Protein AF-A0A2J2HBF7-F1 (afdb_monomer_lite)

Secondary structure (DSSP, 8-state):
----EEEEEE-HHHHHHHHHHHHHHHHHHHHHHSS---THHHHHHHHHHHHHHHHHHHHHHHTT----EEEEEEEE-TTS-EEEEEEETTEEEEE-TTS----THHIIIIIHHHHHHTT--TT----HHHHHHHHHHHHHTT-TTSPPP-SGGG--EEEEETTEEEEEPPPHHHHHHHHS--S----------

Radius of gyration: 19.24 Å; chains: 1; bounding box: 58×61×43 Å

Sequence (193 aa):
MDLAVVGGAGDGAVVKQSFRDAEAAFKEFHYAAGRHPKGGEVHKVAEDIQRRLPARYRELRSLGYEPEASLIVAAVDGDGNPYIFRYSDGILDGRTEDGCAAVGIGRDTGGVLLLSLLGYGPEATWDMGLLALFLIDAIAAVNPYVSPLAAEADGLYIRWQDGEVVMGPLEPEAFQEYSAPRRGYSRYAPSGS

Foldseek 3Di:
DDFKDKDKDFPPVLSVVLVVQLVCLQVVVCVVVVFFADDCRVVVSVVSSLVPSLVVQVVCVVVVDRGFMKMWIWGAGLVWDIWIFIDGSSHGPDTPLLLDDDDDPLVVLQLVVVCVVVVRGSPDPDPPVLSVLVSQVVSVVPDVVGDHPPDQQVDKDWTDDPSDIDIDGPDVVVVCVNPPDPPPDPDPDPDDD

pLDDT: mean 81.83, std 15.58, range [34.53, 97.69]

Structure (mmCIF, N/CA/C/O backbone):
data_AF-A0A2J2HBF7-F1
#
_entry.id   AF-A0A2J2HBF7-F1
#
loop_
_atom_site.group_PDB
_atom_site.id
_atom_site.type_symbol
_atom_site.label_atom_id
_atom_site.label_alt_id
_atom_site.label_comp_id
_atom_site.label_asym_id
_atom_site.label_entity_id
_atom_site.label_seq_id
_atom_site.pdbx_PDB_ins_code
_atom_site.Cartn_x
_atom_site.Cartn_y
_atom_site.Cartn_z
_atom_site.occupancy
_atom_site.B_iso_or_equiv
_atom_site.auth_seq_id
_atom_site.auth_comp_id
_atom_site.auth_asym_id
_atom_site.auth_atom_id
_atom_site.pdbx_PDB_model_num
ATOM 1 N N . MET A 1 1 ? 5.654 -16.665 0.790 1.00 75.06 1 MET A N 1
ATOM 2 C CA . MET A 1 1 ? 4.775 -16.389 -0.356 1.00 75.06 1 MET A CA 1
ATOM 3 C C . MET A 1 1 ? 4.569 -14.900 -0.372 1.00 75.06 1 MET A C 1
ATOM 5 O O . MET A 1 1 ? 4.075 -14.363 0.617 1.00 75.06 1 MET A O 1
ATOM 9 N N . ASP A 1 2 ? 4.953 -14.281 -1.473 1.00 86.19 2 ASP A N 1
ATOM 10 C CA . ASP A 1 2 ? 4.901 -12.840 -1.638 1.00 86.19 2 ASP A CA 1
ATOM 11 C C . ASP A 1 2 ? 3.617 -12.476 -2.375 1.00 86.19 2 ASP A C 1
ATOM 13 O O . ASP A 1 2 ? 3.250 -13.141 -3.333 1.00 86.19 2 ASP A O 1
ATOM 17 N N . LEU A 1 3 ? 2.870 -11.490 -1.883 1.00 87.19 3 LEU A N 1
ATOM 18 C CA . LEU A 1 3 ? 1.514 -11.191 -2.368 1.00 87.19 3 LEU A CA 1
ATOM 19 C C . LEU A 1 3 ? 1.356 -9.719 -2.739 1.00 87.19 3 LEU A C 1
ATOM 21 O O . LEU A 1 3 ? 0.785 -9.392 -3.776 1.00 87.19 3 LEU A O 1
ATOM 25 N N . ALA A 1 4 ? 1.854 -8.849 -1.867 1.00 92.44 4 ALA A N 1
ATOM 26 C CA . ALA A 1 4 ? 1.825 -7.406 -2.001 1.00 92.44 4 ALA A CA 1
ATOM 27 C C . ALA A 1 4 ? 2.863 -6.793 -1.050 1.00 92.44 4 ALA A C 1
ATOM 29 O O . ALA A 1 4 ? 3.182 -7.378 -0.011 1.00 92.44 4 ALA A O 1
ATOM 30 N N . VAL A 1 5 ? 3.326 -5.592 -1.378 1.00 92.12 5 VAL A N 1
ATOM 31 C CA . VAL A 1 5 ? 4.059 -4.699 -0.479 1.00 92.12 5 VAL A CA 1
ATOM 32 C C . VAL A 1 5 ? 3.068 -3.701 0.103 1.00 92.12 5 VAL A C 1
ATOM 34 O O . VAL A 1 5 ? 2.243 -3.141 -0.620 1.00 92.12 5 VAL A O 1
ATOM 37 N N . VAL A 1 6 ? 3.152 -3.453 1.409 1.00 93.62 6 VAL A N 1
ATOM 38 C CA . VAL A 1 6 ? 2.311 -2.459 2.080 1.00 93.62 6 VAL A CA 1
ATOM 39 C C . VAL A 1 6 ? 3.189 -1.469 2.832 1.00 93.62 6 VAL A C 1
ATOM 41 O O . VAL A 1 6 ? 4.012 -1.861 3.655 1.00 93.62 6 VAL A O 1
ATOM 44 N N . GLY A 1 7 ? 2.997 -0.185 2.547 1.00 92.12 7 GLY A N 1
ATOM 45 C CA . GLY A 1 7 ? 3.576 0.933 3.287 1.00 92.12 7 GLY A CA 1
ATOM 46 C C . GLY A 1 7 ? 2.476 1.766 3.937 1.00 92.12 7 GLY A C 1
ATOM 47 O O . GLY A 1 7 ? 1.325 1.732 3.503 1.00 92.12 7 GLY A O 1
ATOM 48 N N . GLY A 1 8 ? 2.802 2.526 4.980 1.00 93.31 8 GLY A N 1
ATOM 49 C CA . GLY A 1 8 ? 1.813 3.375 5.638 1.00 93.31 8 GLY A CA 1
ATOM 50 C C . GLY A 1 8 ? 2.411 4.507 6.456 1.00 93.31 8 GLY A C 1
ATOM 51 O O . GLY A 1 8 ? 3.592 4.490 6.792 1.00 93.31 8 GLY A O 1
ATOM 52 N N . ALA A 1 9 ? 1.569 5.486 6.768 1.00 92.94 9 ALA A N 1
ATOM 53 C CA . ALA A 1 9 ? 1.901 6.666 7.557 1.00 92.94 9 ALA A CA 1
ATOM 54 C C . ALA A 1 9 ? 0.748 7.013 8.512 1.00 92.94 9 ALA A C 1
ATOM 56 O O . ALA A 1 9 ? -0.406 6.721 8.200 1.00 92.94 9 ALA A O 1
ATOM 57 N N . GLY A 1 10 ? 1.063 7.642 9.647 1.00 92.50 10 GLY A N 1
ATOM 58 C CA . GLY A 1 10 ? 0.109 7.965 10.716 1.00 92.50 10 GLY A CA 1
ATOM 59 C C . GLY A 1 10 ? 0.435 7.224 12.014 1.00 92.50 10 GLY A C 1
ATOM 60 O O . GLY A 1 10 ? 1.606 6.971 12.312 1.00 92.50 10 GLY A O 1
ATOM 61 N N . ASP A 1 11 ? -0.590 6.852 12.780 1.00 92.81 11 ASP A N 1
ATOM 62 C CA . ASP A 1 11 ? -0.436 6.069 14.007 1.00 92.81 11 ASP A CA 1
ATOM 63 C C . ASP A 1 11 ? 0.166 4.689 13.697 1.00 92.81 11 ASP A C 1
ATOM 65 O O . ASP A 1 11 ? -0.424 3.850 13.010 1.00 92.81 11 ASP A O 1
ATOM 69 N N . GLY A 1 12 ? 1.359 4.426 14.234 1.00 91.75 12 GLY A N 1
ATOM 70 C CA . GLY A 1 12 ? 2.108 3.209 13.933 1.00 91.75 12 GLY A CA 1
ATOM 71 C C . GLY A 1 12 ? 1.419 1.909 14.366 1.00 91.75 12 GLY A C 1
ATOM 72 O O . GLY A 1 12 ? 1.666 0.864 13.759 1.00 91.75 12 GLY A O 1
ATOM 73 N N . ALA A 1 13 ? 0.563 1.927 15.391 1.00 93.31 13 ALA A N 1
ATOM 74 C CA . ALA A 1 13 ? -0.204 0.752 15.798 1.00 93.31 13 ALA A CA 1
ATOM 75 C C . ALA A 1 13 ? -1.371 0.503 14.834 1.00 93.31 13 ALA A C 1
ATOM 77 O O . ALA A 1 13 ? -1.569 -0.637 14.404 1.00 93.31 13 ALA A O 1
ATOM 78 N N . VAL A 1 14 ? -2.088 1.560 14.443 1.00 95.12 14 VAL A N 1
ATOM 79 C CA . VAL A 1 14 ? -3.175 1.489 13.453 1.00 95.12 14 VAL A CA 1
ATOM 80 C C . VAL A 1 14 ? -2.640 1.038 12.093 1.00 95.12 14 VAL A C 1
ATOM 82 O O . VAL A 1 14 ? -3.199 0.121 11.487 1.00 95.12 14 VAL A O 1
ATOM 85 N N . VAL 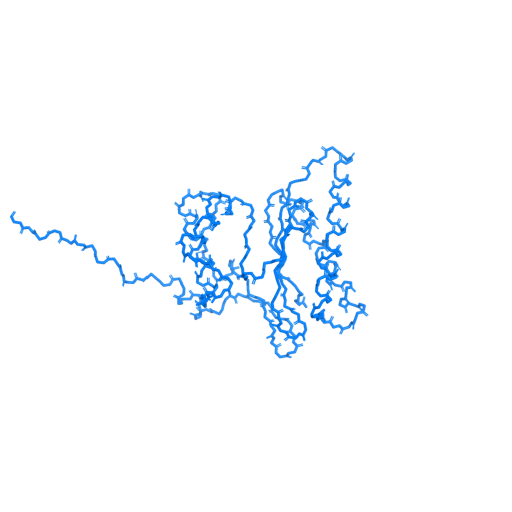A 1 15 ? -1.513 1.595 11.643 1.00 95.62 15 VAL A N 1
ATOM 86 C CA . VAL A 1 15 ? -0.845 1.206 10.389 1.00 95.62 15 VAL A CA 1
ATOM 87 C C . VAL A 1 15 ? -0.486 -0.284 10.398 1.00 95.62 15 VAL A C 1
ATOM 89 O O . VAL A 1 15 ? -0.850 -1.015 9.478 1.00 95.62 15 VAL A O 1
ATOM 92 N N . LYS A 1 16 ? 0.144 -0.787 11.468 1.00 94.81 16 LYS A N 1
ATOM 93 C CA . LYS A 1 16 ? 0.510 -2.212 11.573 1.00 94.81 16 LYS A CA 1
ATOM 94 C C . LYS A 1 16 ? -0.699 -3.144 11.611 1.00 94.81 16 LYS A C 1
ATOM 96 O O . LYS A 1 16 ? -0.623 -4.254 11.091 1.00 94.81 16 LYS A O 1
ATOM 101 N N . GLN A 1 17 ? -1.802 -2.736 12.238 1.00 94.50 17 GLN A N 1
ATOM 102 C CA . GLN A 1 17 ? -3.040 -3.518 12.186 1.00 94.50 17 GLN A CA 1
ATOM 103 C C . GLN A 1 17 ? -3.618 -3.543 10.773 1.00 94.50 17 GLN A C 1
ATOM 105 O O . GLN A 1 17 ? -4.032 -4.597 10.302 1.00 94.50 17 GLN A O 1
ATOM 110 N N . SER A 1 18 ? -3.556 -2.415 10.077 1.00 96.00 18 SER A N 1
ATOM 111 C CA . SER A 1 18 ? -4.024 -2.295 8.700 1.00 96.00 18 SER A CA 1
ATOM 112 C C . SER A 1 18 ? -3.210 -3.142 7.719 1.00 96.00 18 SER A C 1
ATOM 114 O O . SER A 1 18 ? -3.765 -3.695 6.772 1.00 96.00 18 SER A O 1
ATOM 116 N N . PHE A 1 19 ? -1.910 -3.334 7.974 1.00 95.94 19 PHE A N 1
ATOM 117 C CA . PHE A 1 19 ? -1.093 -4.287 7.214 1.00 95.94 19 PHE A CA 1
ATOM 118 C C . PHE A 1 19 ? -1.644 -5.712 7.313 1.00 95.94 19 PHE A C 1
ATOM 120 O O . PHE A 1 19 ? -1.649 -6.431 6.318 1.00 95.94 19 PHE A O 1
ATOM 127 N N . ARG A 1 20 ? -2.164 -6.108 8.482 1.00 95.38 20 ARG A N 1
ATOM 128 C CA . ARG A 1 20 ? -2.783 -7.430 8.665 1.00 95.38 20 ARG A CA 1
ATOM 129 C C . ARG A 1 20 ? -4.097 -7.557 7.904 1.00 95.38 20 ARG A C 1
ATOM 131 O O . ARG A 1 20 ? -4.401 -8.639 7.417 1.00 95.38 20 ARG A O 1
ATOM 138 N N . ASP A 1 21 ? -4.865 -6.476 7.786 1.00 96.56 21 ASP A N 1
ATOM 139 C CA . ASP A 1 21 ? -6.093 -6.480 6.985 1.00 96.56 21 ASP A CA 1
ATOM 140 C C . ASP A 1 21 ? -5.784 -6.651 5.495 1.00 96.56 21 ASP A C 1
ATOM 142 O O . ASP A 1 21 ? -6.443 -7.446 4.822 1.00 96.56 21 ASP A O 1
ATOM 146 N N . ALA A 1 22 ? -4.751 -5.959 5.002 1.00 96.75 22 ALA A N 1
ATOM 147 C CA . ALA A 1 22 ? -4.254 -6.125 3.641 1.00 96.75 22 ALA A CA 1
ATOM 148 C C . ALA A 1 22 ? -3.731 -7.547 3.394 1.00 96.75 22 ALA A C 1
ATOM 150 O O . ALA A 1 22 ? -4.139 -8.204 2.437 1.00 96.75 22 ALA A O 1
ATOM 151 N N . GLU A 1 23 ? -2.884 -8.053 4.291 1.00 95.88 23 GLU A N 1
ATOM 152 C CA . GLU A 1 23 ? -2.358 -9.416 4.232 1.00 95.88 23 GLU A CA 1
ATOM 153 C C . GLU A 1 23 ? -3.484 -10.459 4.191 1.00 95.88 23 GLU A C 1
ATOM 155 O O . GLU A 1 23 ? -3.457 -11.371 3.363 1.00 95.88 23 GLU A O 1
ATOM 160 N N . ALA A 1 24 ? -4.489 -10.318 5.059 1.00 96.69 24 ALA A N 1
ATOM 161 C CA . ALA A 1 24 ? -5.608 -11.244 5.136 1.00 96.69 24 ALA A CA 1
ATOM 162 C C . ALA A 1 24 ? -6.446 -11.241 3.849 1.00 96.69 24 ALA A C 1
ATOM 164 O O . ALA A 1 24 ? -6.758 -12.317 3.343 1.00 96.69 24 ALA A O 1
ATOM 165 N N . ALA A 1 25 ? -6.731 -10.073 3.263 1.00 97.69 25 ALA A N 1
ATOM 166 C CA . ALA A 1 25 ? -7.470 -9.980 2.002 1.00 97.69 25 ALA A CA 1
ATOM 167 C C . ALA A 1 25 ? -6.765 -10.734 0.857 1.00 97.69 25 ALA A C 1
ATOM 169 O O . ALA A 1 25 ? -7.386 -11.527 0.145 1.00 97.69 25 ALA A O 1
ATOM 170 N N . PHE A 1 26 ? -5.448 -10.551 0.709 1.00 96.19 26 PHE A N 1
ATOM 171 C CA . PHE A 1 26 ? -4.672 -11.261 -0.312 1.00 96.19 26 PHE A CA 1
ATOM 172 C C . PHE A 1 26 ? -4.564 -12.766 -0.036 1.00 96.19 26 PHE A C 1
ATOM 174 O O . PHE A 1 26 ? -4.720 -13.571 -0.956 1.00 96.19 26 PHE A O 1
ATOM 181 N N . LYS A 1 27 ? -4.312 -13.165 1.218 1.00 95.69 27 LYS A N 1
ATOM 182 C CA . LYS A 1 27 ? -4.209 -14.583 1.597 1.00 95.69 27 LYS A CA 1
ATOM 183 C C . LYS A 1 27 ? -5.523 -15.323 1.404 1.00 95.69 27 LYS A C 1
ATOM 185 O O . LYS A 1 27 ? -5.523 -16.416 0.849 1.00 95.69 27 LYS A O 1
ATOM 190 N N . GLU A 1 28 ? -6.634 -14.741 1.840 1.00 97.31 28 GLU A N 1
ATOM 191 C CA . GLU A 1 28 ? -7.959 -15.342 1.684 1.00 97.31 28 GLU A CA 1
ATOM 192 C C . GLU A 1 28 ? -8.313 -15.529 0.209 1.00 97.31 28 GLU A C 1
ATOM 194 O O . GLU A 1 28 ? -8.763 -16.612 -0.170 1.00 97.31 28 GLU A O 1
ATOM 199 N N . PHE A 1 29 ? -8.026 -14.535 -0.642 1.00 96.75 29 PHE A N 1
ATOM 200 C CA . PHE A 1 29 ? -8.166 -14.701 -2.088 1.00 96.75 29 PHE A CA 1
ATOM 201 C C . PHE A 1 29 ? -7.299 -15.856 -2.601 1.00 96.75 29 PHE A C 1
ATOM 203 O O . PHE A 1 29 ? -7.797 -16.743 -3.295 1.00 96.75 29 PHE A O 1
ATOM 210 N N . HIS A 1 30 ? -6.008 -15.862 -2.255 1.00 94.12 30 HIS A N 1
ATOM 211 C CA . HIS A 1 30 ? -5.073 -16.863 -2.753 1.00 94.12 30 HIS A CA 1
ATOM 212 C C . HIS A 1 30 ? -5.470 -18.282 -2.343 1.00 94.12 30 HIS A C 1
ATOM 214 O O . HIS A 1 30 ? -5.475 -19.177 -3.182 1.00 94.12 30 HIS A O 1
ATOM 220 N N . TYR A 1 31 ? -5.850 -18.495 -1.083 1.00 95.00 31 TYR A N 1
ATOM 221 C CA . TYR A 1 31 ? -6.281 -19.808 -0.607 1.00 95.00 31 TYR A CA 1
ATOM 222 C C . TYR A 1 31 ? -7.599 -20.261 -1.238 1.00 95.00 31 TYR A C 1
ATOM 224 O O . TYR A 1 31 ? -7.767 -21.452 -1.485 1.00 95.00 31 TYR A O 1
ATOM 232 N N . ALA A 1 32 ? -8.516 -19.336 -1.534 1.00 96.50 32 ALA A N 1
ATOM 233 C CA . ALA A 1 32 ? -9.767 -19.661 -2.211 1.00 96.50 32 ALA A CA 1
ATOM 234 C C . ALA A 1 32 ? -9.566 -19.991 -3.702 1.00 96.50 32 ALA A C 1
ATOM 236 O O . ALA A 1 32 ? -10.217 -20.892 -4.226 1.00 96.50 32 ALA A O 1
ATOM 237 N N . ALA A 1 33 ? -8.679 -19.266 -4.389 1.00 94.81 33 ALA A N 1
ATOM 238 C CA . ALA A 1 33 ? -8.466 -19.398 -5.831 1.00 94.81 33 ALA A CA 1
ATOM 239 C C . ALA A 1 33 ? -7.327 -20.363 -6.213 1.00 94.81 33 ALA A C 1
ATOM 241 O O . ALA A 1 33 ? -7.259 -20.796 -7.363 1.00 94.81 33 ALA A O 1
ATOM 242 N N . GLY A 1 34 ? -6.410 -20.663 -5.290 1.00 93.69 34 GLY A N 1
ATOM 243 C CA . GLY A 1 34 ? -5.190 -21.439 -5.537 1.00 93.69 34 GLY A CA 1
ATOM 244 C C . GLY A 1 34 ? -4.151 -20.728 -6.415 1.00 93.69 34 GLY A C 1
ATOM 245 O O . GLY A 1 34 ? -3.282 -21.388 -6.978 1.00 93.69 34 GLY A O 1
ATOM 246 N N . ARG A 1 35 ? -4.259 -19.403 -6.596 1.00 92.50 35 ARG A N 1
ATOM 247 C CA . ARG A 1 35 ? -3.396 -18.599 -7.484 1.00 92.50 35 ARG A CA 1
ATOM 248 C C . ARG A 1 35 ? -3.370 -17.124 -7.088 1.00 92.50 35 ARG A C 1
ATOM 250 O O . ARG A 1 35 ? -4.162 -16.685 -6.257 1.00 92.50 35 ARG A O 1
ATOM 257 N N . HIS A 1 36 ? -2.465 -16.352 -7.684 1.00 91.62 36 HIS A N 1
ATOM 258 C CA . HIS A 1 36 ? -2.494 -14.892 -7.580 1.00 91.62 36 HIS A CA 1
ATOM 259 C C . HIS A 1 36 ? -3.752 -14.312 -8.256 1.00 91.62 36 HIS A C 1
ATOM 261 O O . HIS A 1 36 ? -4.243 -14.897 -9.237 1.00 91.62 36 HIS A O 1
ATOM 267 N N . PRO A 1 37 ? -4.292 -13.185 -7.749 1.00 93.62 37 PRO A N 1
ATOM 268 C CA . PRO A 1 37 ? -5.339 -12.445 -8.450 1.00 93.62 37 PRO A CA 1
ATOM 269 C C . PRO A 1 37 ? -4.825 -11.984 -9.817 1.00 93.62 37 PRO A C 1
ATOM 271 O O . PRO A 1 37 ? -3.635 -11.723 -9.964 1.00 93.62 37 PRO A O 1
ATOM 274 N N . LYS A 1 38 ? -5.707 -11.910 -10.816 1.00 93.19 38 LYS A N 1
ATOM 275 C CA . LYS A 1 38 ? -5.406 -11.457 -12.184 1.00 93.19 38 LYS A CA 1
ATOM 276 C C . LYS A 1 38 ? -6.330 -10.320 -12.602 1.00 93.19 38 LYS A C 1
ATOM 278 O O . LYS A 1 38 ? -7.531 -10.373 -12.317 1.00 93.19 38 LYS A O 1
ATOM 283 N N . GLY A 1 39 ? -5.800 -9.318 -13.304 1.00 89.25 39 GLY A N 1
ATOM 284 C CA . GLY A 1 39 ? -6.599 -8.229 -13.863 1.00 89.25 39 GLY A CA 1
ATOM 285 C C . GLY A 1 39 ? -7.540 -7.600 -12.828 1.00 89.25 39 GLY A C 1
ATOM 286 O O . GLY A 1 39 ? -7.156 -7.257 -11.709 1.00 89.25 39 GLY A O 1
ATOM 287 N N . GLY A 1 40 ? -8.832 -7.542 -13.163 1.00 90.75 40 GLY A N 1
ATOM 288 C CA . GLY A 1 40 ? -9.862 -6.972 -12.290 1.00 90.75 40 GLY A CA 1
ATOM 289 C C . GLY A 1 40 ? -10.054 -7.669 -10.933 1.00 90.75 40 GLY A C 1
ATOM 290 O O . GLY A 1 40 ? -10.696 -7.103 -10.051 1.00 90.75 40 GLY A O 1
ATOM 291 N N . GLU A 1 41 ? -9.512 -8.869 -10.714 1.00 95.69 41 GLU A N 1
ATOM 292 C CA . GLU A 1 41 ? -9.560 -9.528 -9.402 1.00 95.69 41 GLU A CA 1
ATOM 293 C C . GLU A 1 41 ? -8.704 -8.809 -8.362 1.00 95.69 41 GLU A C 1
ATOM 295 O O . GLU A 1 41 ? -9.077 -8.782 -7.191 1.00 95.69 41 GLU A O 1
ATOM 300 N N . VAL A 1 42 ? -7.612 -8.162 -8.779 1.00 93.88 42 VAL A N 1
ATOM 301 C CA . VAL A 1 42 ? -6.788 -7.349 -7.875 1.00 93.88 42 VAL A CA 1
AT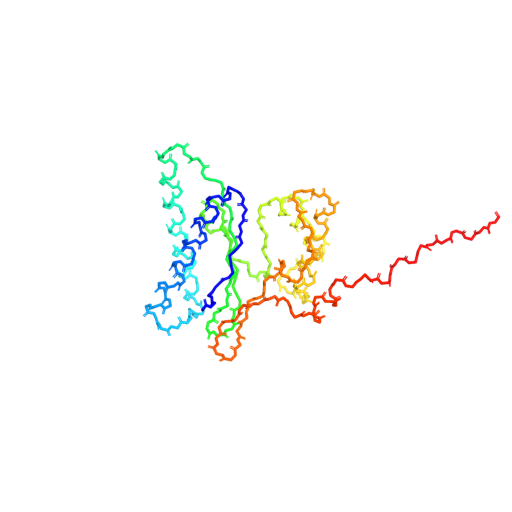OM 302 C C . VAL A 1 42 ? -7.613 -6.195 -7.304 1.00 93.88 42 VAL A C 1
ATOM 304 O O . VAL A 1 42 ? -7.520 -5.883 -6.120 1.00 93.88 42 VAL A O 1
ATOM 307 N N . HIS A 1 43 ? -8.498 -5.605 -8.112 1.00 93.19 43 HIS A N 1
ATOM 308 C CA . HIS A 1 43 ? -9.415 -4.568 -7.641 1.00 93.19 43 HIS A CA 1
ATOM 309 C C . HIS A 1 43 ? -10.423 -5.094 -6.621 1.00 93.19 43 HIS A C 1
ATOM 311 O O . HIS A 1 43 ? -10.730 -4.384 -5.671 1.00 93.19 43 HIS A O 1
ATOM 317 N N . LYS A 1 44 ? -10.886 -6.342 -6.756 1.00 95.38 44 LYS A N 1
ATOM 318 C CA . LYS A 1 44 ? -11.761 -6.963 -5.749 1.00 95.38 44 LYS A CA 1
ATOM 319 C C . LYS A 1 44 ? -11.035 -7.157 -4.421 1.00 95.38 44 LYS A C 1
ATOM 321 O O . LYS A 1 44 ? -11.628 -6.937 -3.371 1.00 95.38 44 LYS A O 1
ATOM 326 N N . VAL A 1 45 ? -9.754 -7.536 -4.462 1.00 97.00 45 VAL A N 1
ATOM 327 C CA . VAL A 1 45 ? -8.918 -7.606 -3.254 1.00 97.00 45 VAL A CA 1
ATOM 328 C C . VAL A 1 45 ? -8.772 -6.215 -2.632 1.00 97.00 45 VAL A C 1
ATOM 330 O O . VAL A 1 45 ? -8.972 -6.066 -1.433 1.00 97.00 45 VAL A O 1
ATOM 333 N N . ALA A 1 46 ? -8.512 -5.177 -3.433 1.00 95.56 46 ALA A N 1
ATOM 334 C CA . ALA A 1 46 ? -8.436 -3.798 -2.945 1.00 95.56 46 ALA A CA 1
ATOM 335 C C . ALA A 1 46 ? -9.758 -3.304 -2.316 1.00 95.56 46 ALA A C 1
ATOM 337 O O . ALA A 1 46 ? -9.766 -2.684 -1.252 1.00 95.56 46 ALA A O 1
ATOM 338 N N . GLU A 1 47 ? -10.897 -3.625 -2.928 1.00 95.44 47 GLU A N 1
ATOM 339 C CA . GLU A 1 47 ? -12.222 -3.329 -2.373 1.00 95.44 47 GLU A CA 1
ATOM 340 C C . GLU A 1 47 ? -12.472 -4.070 -1.054 1.00 95.44 47 GLU A C 1
ATOM 342 O O . GLU A 1 47 ? -13.084 -3.521 -0.138 1.00 95.44 47 GLU A O 1
ATOM 347 N N . ASP A 1 48 ? -11.971 -5.298 -0.915 1.00 97.50 48 ASP A N 1
ATOM 348 C CA . ASP A 1 48 ? -12.070 -6.046 0.334 1.00 97.50 48 ASP A CA 1
ATOM 349 C C . ASP A 1 48 ? -11.215 -5.426 1.451 1.00 97.50 48 ASP A C 1
ATOM 351 O O . ASP A 1 48 ? -11.683 -5.284 2.583 1.00 97.50 48 ASP A O 1
ATOM 355 N N . ILE A 1 49 ? -10.017 -4.931 1.129 1.00 97.69 49 ILE A N 1
ATOM 356 C CA . ILE A 1 49 ? -9.209 -4.125 2.058 1.00 97.69 49 ILE A CA 1
ATOM 357 C C . ILE A 1 49 ? -9.998 -2.889 2.508 1.00 97.69 49 ILE A C 1
ATOM 359 O O . ILE A 1 49 ? -10.148 -2.656 3.709 1.00 97.69 49 ILE A O 1
ATOM 363 N N . GLN A 1 50 ? -10.588 -2.142 1.567 1.00 96.06 50 GLN A N 1
ATOM 364 C CA . GLN A 1 50 ? -11.447 -0.993 1.878 1.00 96.06 50 GLN A CA 1
ATOM 365 C C . GLN A 1 50 ? -12.666 -1.371 2.730 1.00 96.06 50 GLN A C 1
ATOM 367 O O . GLN A 1 50 ? -13.198 -0.526 3.439 1.00 96.06 50 GLN A O 1
ATOM 372 N N . ARG A 1 51 ? -13.161 -2.608 2.694 1.00 96.75 51 ARG A N 1
ATOM 373 C CA . ARG A 1 51 ? -14.247 -3.023 3.597 1.00 96.75 51 ARG A CA 1
ATOM 374 C C . ARG A 1 51 ? -13.746 -3.267 5.018 1.00 96.75 51 ARG A C 1
ATOM 376 O O . ARG A 1 51 ? -14.458 -2.938 5.969 1.00 96.75 51 ARG A O 1
ATOM 383 N N . ARG A 1 52 ? -12.541 -3.823 5.167 1.00 97.31 52 ARG A N 1
ATOM 384 C CA . ARG A 1 52 ? -11.929 -4.172 6.460 1.00 97.31 52 ARG A CA 1
ATOM 385 C C . ARG A 1 52 ? -11.472 -2.937 7.240 1.00 97.31 52 ARG A C 1
ATOM 387 O O . ARG A 1 52 ? -11.810 -2.810 8.417 1.00 97.31 52 ARG A O 1
ATOM 394 N N . LEU A 1 53 ? -10.770 -2.003 6.592 1.00 96.62 53 LEU A N 1
ATOM 395 C CA . LEU A 1 53 ? -10.147 -0.864 7.284 1.00 96.62 53 LEU A CA 1
ATOM 396 C C . LEU A 1 53 ? -11.168 0.049 7.996 1.00 96.62 53 LEU A C 1
ATOM 398 O O . LEU A 1 53 ? -11.045 0.245 9.205 1.00 96.62 53 LEU A O 1
ATOM 402 N N . PRO A 1 54 ? -12.239 0.551 7.348 1.00 94.75 54 PRO A N 1
ATOM 403 C CA . PRO A 1 54 ? -13.217 1.417 8.001 1.00 94.75 54 PRO A CA 1
ATOM 404 C C . PRO A 1 54 ? -14.022 0.692 9.078 1.00 94.75 54 PRO A C 1
ATOM 406 O O . PRO A 1 54 ? -14.471 1.333 10.029 1.00 94.75 54 PRO A O 1
ATOM 409 N N . ALA A 1 55 ? -14.220 -0.626 8.942 1.00 95.25 55 ALA A N 1
ATOM 410 C CA . ALA A 1 55 ? -14.856 -1.434 9.976 1.00 95.25 55 ALA A CA 1
ATOM 411 C C . ALA A 1 55 ? -14.001 -1.432 11.252 1.00 95.25 55 ALA A C 1
ATOM 413 O O . ALA A 1 55 ? -14.496 -1.031 12.304 1.00 95.25 55 ALA A O 1
ATOM 414 N N . ARG A 1 56 ? -12.701 -1.733 11.135 1.00 94.06 56 ARG A N 1
ATOM 415 C CA . ARG A 1 56 ? -11.741 -1.627 12.245 1.00 94.06 56 ARG A CA 1
ATOM 416 C C . ARG A 1 56 ? -11.698 -0.219 12.828 1.00 94.06 56 ARG A C 1
ATOM 418 O O . ARG A 1 56 ? -11.744 -0.038 14.041 1.00 94.06 56 ARG A O 1
ATOM 425 N N . TYR A 1 57 ? -11.623 0.800 11.979 1.00 94.94 57 TYR A N 1
ATOM 426 C CA . TYR A 1 57 ? -11.497 2.181 12.443 1.00 94.94 57 TYR A CA 1
ATOM 427 C C . TYR A 1 57 ? -12.756 2.637 13.187 1.00 94.94 57 TYR A C 1
ATOM 429 O O . TYR A 1 57 ? -12.674 3.378 14.164 1.00 94.94 57 TYR A O 1
ATOM 437 N N . ARG A 1 58 ? -13.935 2.154 12.773 1.00 94.88 58 ARG A N 1
ATOM 438 C CA . ARG A 1 58 ? -15.193 2.365 13.500 1.00 94.88 58 ARG A CA 1
ATOM 439 C C . ARG A 1 58 ? -15.167 1.713 14.883 1.00 94.88 58 ARG A C 1
ATOM 441 O O . ARG A 1 58 ? -15.644 2.332 15.831 1.00 94.88 58 ARG A O 1
ATOM 448 N N . GLU A 1 59 ? -14.620 0.508 15.009 1.00 95.19 59 GLU A N 1
ATOM 449 C CA . GLU A 1 59 ? -14.460 -0.156 16.309 1.00 95.19 59 GLU A CA 1
ATOM 450 C C . GLU A 1 59 ? -13.532 0.641 17.231 1.00 95.19 59 GLU A C 1
ATOM 452 O O . GLU A 1 59 ? -13.899 0.916 18.371 1.00 95.19 59 GLU A O 1
ATOM 457 N N . LEU A 1 60 ? -12.386 1.107 16.729 1.00 94.94 60 LEU A N 1
ATOM 458 C CA . LEU A 1 60 ? -11.464 1.951 17.499 1.00 94.94 60 LEU A CA 1
ATOM 459 C C . LEU A 1 60 ? -12.130 3.251 17.975 1.00 94.94 60 LEU A C 1
ATOM 461 O O . LEU A 1 60 ? -12.051 3.577 19.162 1.00 94.94 60 LEU A O 1
ATOM 465 N N . ARG A 1 61 ? -12.886 3.923 17.096 1.00 95.31 61 ARG A N 1
ATOM 466 C CA . ARG A 1 61 ? -13.680 5.109 17.463 1.00 95.31 61 ARG A CA 1
ATOM 467 C C . ARG A 1 61 ? -14.698 4.828 18.556 1.00 95.31 61 ARG A C 1
ATOM 469 O O . ARG A 1 61 ? -14.876 5.652 19.447 1.00 95.31 61 ARG A O 1
ATOM 476 N N . SER A 1 62 ? -15.335 3.657 18.538 1.00 96.81 62 SER A N 1
ATOM 477 C CA . SER A 1 62 ? -16.287 3.273 19.591 1.00 96.81 62 SER A CA 1
ATOM 478 C C . SER A 1 62 ? -15.636 3.119 20.973 1.00 96.81 62 SER A C 1
ATOM 480 O O . SER A 1 62 ? -16.314 3.248 21.989 1.00 96.81 62 SER A O 1
ATOM 482 N N . LEU A 1 63 ? -14.319 2.897 21.008 1.00 96.19 63 LEU A N 1
ATOM 483 C CA . LEU A 1 63 ? -13.506 2.809 22.221 1.00 96.19 63 LEU A CA 1
ATOM 484 C C . LEU A 1 63 ? -12.859 4.152 22.607 1.00 96.19 63 LEU A C 1
ATOM 486 O O . LEU A 1 63 ? -12.105 4.203 23.576 1.00 96.19 63 LEU A O 1
ATOM 490 N N . GLY A 1 64 ? -13.146 5.233 21.873 1.00 95.56 64 GLY A N 1
ATOM 491 C CA . GLY A 1 64 ? -12.604 6.570 22.129 1.00 95.56 64 GLY A CA 1
ATOM 492 C C . GLY A 1 64 ? -11.244 6.851 21.482 1.00 95.56 64 GLY A C 1
ATOM 493 O O . GLY A 1 64 ? -10.622 7.855 21.819 1.00 95.56 64 GLY A O 1
ATOM 494 N N . TYR A 1 65 ? -10.782 5.999 20.564 1.00 93.94 65 TYR A N 1
ATOM 495 C CA . TYR A 1 65 ? -9.571 6.237 19.776 1.00 93.94 65 TYR A CA 1
ATOM 496 C C . TYR A 1 65 ? -9.940 6.788 18.402 1.00 93.94 65 TYR A C 1
ATOM 498 O O . TYR A 1 65 ? -10.725 6.163 17.696 1.00 93.94 65 TYR A O 1
ATOM 506 N N . GLU A 1 66 ? -9.347 7.907 17.991 1.00 92.75 66 GLU A N 1
ATOM 507 C CA . GLU A 1 66 ? -9.496 8.415 16.624 1.00 92.75 66 GLU A CA 1
ATOM 508 C C . GLU A 1 66 ? -8.307 7.935 15.774 1.00 92.75 66 GLU A C 1
ATOM 510 O O . GLU A 1 66 ? -7.190 8.416 15.972 1.00 92.75 66 GLU A O 1
ATOM 515 N N . PRO A 1 67 ? -8.492 6.932 14.897 1.00 92.50 67 PRO A N 1
ATOM 516 C CA . PRO A 1 67 ? -7.406 6.388 14.095 1.00 92.50 67 PRO A CA 1
ATOM 517 C C . PRO A 1 67 ? -7.048 7.333 12.946 1.00 92.50 67 PRO A C 1
ATOM 519 O O . PRO A 1 67 ? -7.900 7.664 12.127 1.00 92.50 67 PRO A O 1
ATOM 522 N N . GLU A 1 68 ? -5.766 7.671 12.839 1.00 91.12 68 GLU A N 1
ATOM 523 C CA . GLU A 1 68 ? -5.202 8.416 11.713 1.00 91.12 68 GLU A CA 1
ATOM 524 C C . GLU A 1 68 ? -4.181 7.526 11.004 1.00 91.12 68 GLU A C 1
ATOM 526 O O . GLU A 1 68 ? -3.119 7.217 11.552 1.00 91.12 68 GLU A O 1
ATOM 531 N N . ALA A 1 69 ? -4.517 7.053 9.804 1.00 93.56 69 ALA A N 1
ATOM 532 C CA . ALA A 1 69 ? -3.627 6.190 9.040 1.00 93.56 69 ALA A CA 1
ATOM 533 C C . ALA A 1 69 ? -3.920 6.241 7.540 1.00 93.56 69 ALA A C 1
ATOM 535 O O . ALA A 1 69 ? -5.060 6.104 7.091 1.00 93.56 69 ALA A O 1
ATOM 536 N N . SER A 1 70 ? -2.847 6.344 6.762 1.00 93.56 70 SER A N 1
ATOM 537 C CA . SER A 1 70 ? -2.846 6.199 5.309 1.00 93.56 70 SER A CA 1
ATOM 538 C C . SER A 1 70 ? -1.977 5.017 4.896 1.00 93.56 70 SER A C 1
ATOM 540 O O . SER A 1 70 ? -0.977 4.717 5.550 1.00 93.56 70 SER A O 1
ATOM 542 N N . LEU A 1 71 ? -2.344 4.351 3.804 1.00 94.88 71 LEU A N 1
ATOM 543 C CA . LEU A 1 71 ? -1.668 3.152 3.309 1.00 94.88 71 LEU A CA 1
ATOM 544 C C . LEU A 1 71 ? -1.414 3.249 1.810 1.00 94.88 71 LEU A C 1
ATOM 546 O O . LEU A 1 71 ? -2.222 3.801 1.064 1.00 94.88 71 LEU A O 1
ATOM 550 N N . ILE A 1 72 ? -0.327 2.628 1.376 1.00 94.00 72 ILE A N 1
ATOM 551 C CA . ILE A 1 72 ? -0.078 2.266 -0.015 1.00 94.00 72 ILE A CA 1
ATOM 552 C C . ILE A 1 72 ? 0.027 0.749 -0.062 1.00 94.00 72 ILE A C 1
ATOM 554 O O . ILE A 1 72 ? 0.793 0.163 0.699 1.00 94.00 72 ILE A O 1
ATOM 558 N N . VAL A 1 73 ? -0.728 0.122 -0.955 1.00 94.50 73 VAL A N 1
ATOM 559 C CA . VAL A 1 73 ? -0.639 -1.309 -1.247 1.00 94.50 73 VAL A CA 1
ATOM 560 C C . VAL A 1 73 ? -0.189 -1.454 -2.692 1.00 94.50 73 VAL A C 1
ATOM 562 O O . VAL A 1 73 ? -0.929 -1.078 -3.601 1.00 94.50 73 VAL A O 1
ATOM 565 N N . ALA A 1 74 ? 1.012 -1.983 -2.896 1.00 92.31 74 ALA A N 1
ATOM 566 C CA . ALA A 1 74 ? 1.563 -2.295 -4.207 1.00 92.31 74 ALA A CA 1
ATOM 567 C C . ALA A 1 74 ? 1.532 -3.810 -4.435 1.00 92.31 74 ALA A C 1
ATOM 569 O O . ALA A 1 74 ? 1.929 -4.581 -3.564 1.00 92.31 74 ALA A O 1
ATOM 570 N N . ALA A 1 75 ? 1.057 -4.250 -5.593 1.00 92.50 75 ALA A N 1
ATOM 571 C CA . ALA A 1 75 ? 0.941 -5.662 -5.936 1.00 92.50 75 ALA A CA 1
ATOM 572 C C . ALA A 1 75 ? 1.294 -5.892 -7.405 1.00 92.50 75 ALA A C 1
ATOM 574 O O . ALA A 1 75 ? 1.178 -4.984 -8.226 1.00 92.50 75 ALA A O 1
ATOM 575 N N . VAL A 1 76 ? 1.678 -7.122 -7.732 1.00 91.62 76 VAL A N 1
ATOM 576 C CA . VAL A 1 76 ? 1.800 -7.594 -9.113 1.00 91.62 76 VAL A CA 1
ATOM 577 C C . VAL A 1 76 ? 0.829 -8.752 -9.289 1.00 91.62 76 VAL A C 1
ATOM 579 O O . VAL A 1 76 ? 0.742 -9.628 -8.426 1.00 91.62 76 VAL A O 1
ATOM 582 N N . ASP A 1 77 ? 0.038 -8.718 -10.356 1.00 91.94 77 ASP A N 1
ATOM 583 C CA . ASP A 1 77 ? -0.961 -9.750 -10.617 1.00 91.94 77 ASP A CA 1
ATOM 584 C C . ASP A 1 77 ? -0.360 -11.011 -11.249 1.00 91.94 77 ASP A C 1
ATOM 586 O O . ASP A 1 77 ? 0.815 -11.065 -11.610 1.00 91.94 77 ASP A O 1
ATOM 590 N N . GLY A 1 78 ? -1.189 -12.046 -11.390 1.00 90.69 78 GLY A N 1
ATOM 591 C CA . GLY A 1 78 ? -0.793 -13.324 -11.982 1.00 90.69 78 GLY A CA 1
ATOM 592 C C . GLY A 1 78 ? -0.484 -13.295 -13.485 1.00 90.69 78 GLY A C 1
ATOM 593 O O . GLY A 1 78 ? -0.294 -14.365 -14.066 1.00 90.69 78 GLY A O 1
ATOM 594 N N . ASP A 1 79 ? -0.515 -12.119 -14.114 1.00 89.44 79 ASP A N 1
ATOM 595 C CA . ASP A 1 79 ? -0.120 -11.864 -15.500 1.00 89.44 79 ASP A CA 1
ATOM 596 C C . ASP A 1 79 ? 1.079 -10.892 -15.580 1.00 89.44 79 ASP A C 1
ATOM 598 O O . ASP A 1 79 ? 1.536 -10.563 -16.673 1.00 89.44 79 ASP A O 1
ATOM 602 N N . GLY A 1 80 ? 1.620 -10.464 -14.433 1.00 88.25 80 GLY A N 1
ATOM 603 C CA . GLY A 1 80 ? 2.769 -9.568 -14.343 1.00 88.25 80 GLY A CA 1
ATOM 604 C C . GLY A 1 80 ? 2.439 -8.077 -14.365 1.00 88.25 80 GLY A C 1
ATOM 605 O O . GLY A 1 80 ? 3.360 -7.263 -14.400 1.00 88.25 80 GLY A O 1
ATOM 606 N N . ASN A 1 81 ? 1.163 -7.692 -14.311 1.00 89.06 81 ASN A N 1
ATOM 607 C CA . ASN A 1 81 ? 0.782 -6.282 -14.313 1.00 89.06 81 ASN A CA 1
ATOM 608 C C . ASN A 1 81 ? 0.939 -5.678 -12.906 1.00 89.06 81 ASN A C 1
ATOM 610 O O . ASN A 1 81 ? 0.469 -6.280 -11.932 1.00 89.06 81 ASN A O 1
ATOM 614 N N . PRO A 1 82 ? 1.569 -4.499 -12.768 1.00 87.94 82 PRO A N 1
ATOM 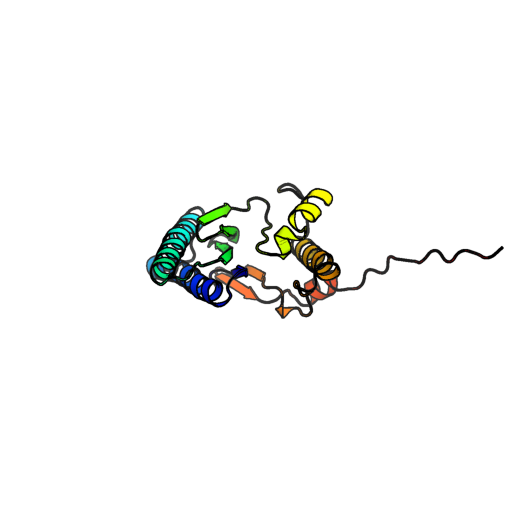615 C CA . PRO A 1 82 ? 1.705 -3.816 -11.488 1.00 87.94 82 PRO A CA 1
ATOM 616 C C . PRO A 1 82 ? 0.443 -3.020 -11.126 1.00 87.94 82 PRO A C 1
ATOM 618 O O . PRO A 1 82 ? -0.217 -2.435 -11.982 1.00 87.94 82 PRO A O 1
ATOM 621 N N . TYR A 1 83 ? 0.142 -2.949 -9.831 1.00 90.19 83 TYR A N 1
ATOM 622 C CA . TYR A 1 83 ? -0.966 -2.178 -9.269 1.00 90.19 83 TYR A CA 1
ATOM 623 C C . TYR A 1 83 ? -0.513 -1.457 -8.011 1.00 90.19 83 TYR A C 1
ATOM 625 O O . TYR A 1 83 ? 0.192 -2.028 -7.180 1.00 90.19 83 TYR A O 1
ATOM 633 N N . ILE A 1 84 ? -0.982 -0.226 -7.832 1.00 91.56 84 ILE A N 1
ATOM 634 C CA . ILE A 1 84 ? -0.748 0.561 -6.626 1.00 91.56 84 ILE A CA 1
ATOM 635 C C . ILE A 1 84 ? -2.077 1.184 -6.184 1.00 91.56 84 ILE A C 1
ATOM 637 O O . ILE A 1 84 ? -2.756 1.880 -6.947 1.00 91.56 84 ILE A O 1
ATOM 641 N N . PHE A 1 85 ? -2.446 0.926 -4.932 1.00 93.06 85 PHE A N 1
ATOM 642 C CA . PHE A 1 85 ? -3.663 1.417 -4.290 1.00 93.06 85 PHE A CA 1
ATOM 643 C C . PHE A 1 85 ? -3.304 2.318 -3.119 1.00 93.06 85 PHE A C 1
ATOM 645 O O . PHE A 1 85 ? -2.515 1.922 -2.260 1.00 93.06 85 PHE A O 1
ATOM 652 N N . ARG A 1 86 ? -3.918 3.500 -3.051 1.00 93.00 86 ARG A N 1
ATOM 653 C CA . ARG A 1 86 ? -3.767 4.415 -1.916 1.00 93.00 86 ARG A CA 1
ATOM 654 C C . ARG A 1 86 ? -5.034 4.426 -1.077 1.00 93.00 86 ARG A C 1
ATOM 656 O O . ARG A 1 86 ? -6.118 4.652 -1.609 1.00 93.00 86 ARG A O 1
ATOM 663 N N . TYR A 1 87 ? -4.880 4.252 0.230 1.00 94.12 87 TYR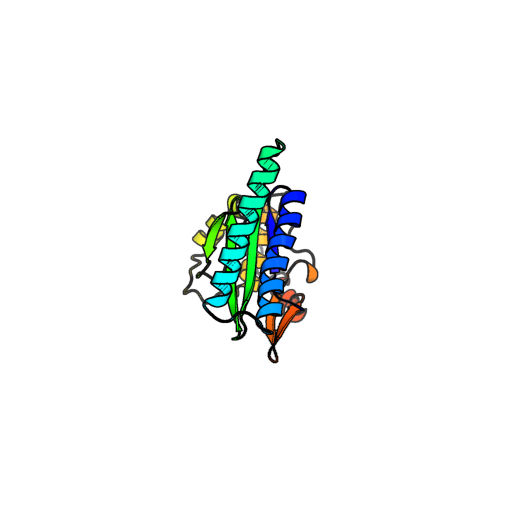 A N 1
ATOM 664 C CA . TYR A 1 87 ? -5.960 4.391 1.198 1.00 94.12 87 TYR A CA 1
ATOM 665 C C . TYR A 1 87 ? -5.686 5.579 2.112 1.00 94.12 87 TYR A C 1
ATOM 667 O O . TYR A 1 87 ? -4.586 5.701 2.649 1.00 94.12 87 TYR A O 1
ATOM 675 N N . SER A 1 88 ? -6.693 6.419 2.312 1.00 91.38 88 SER A N 1
ATOM 676 C CA . SER A 1 88 ? -6.693 7.519 3.275 1.00 91.38 88 SER A CA 1
ATOM 677 C C . SER A 1 88 ? -7.867 7.302 4.223 1.00 91.38 88 SER A C 1
ATOM 679 O O . SER A 1 88 ? -8.991 7.073 3.778 1.00 91.38 88 SER A O 1
ATOM 681 N N . ASP A 1 89 ? -7.585 7.233 5.525 1.00 89.44 89 ASP A N 1
ATOM 682 C CA . ASP A 1 89 ? -8.572 6.958 6.579 1.00 89.44 89 ASP A CA 1
ATOM 683 C C . ASP A 1 89 ? -9.421 5.699 6.321 1.00 89.44 89 ASP A C 1
ATOM 685 O O . ASP A 1 89 ? -10.603 5.599 6.660 1.00 89.44 89 ASP A O 1
ATOM 689 N N . GLY A 1 90 ? -8.778 4.694 5.715 1.00 91.00 90 GLY A N 1
ATOM 690 C CA . GLY A 1 90 ? -9.372 3.399 5.384 1.00 91.00 90 GLY A CA 1
ATOM 691 C C . GLY A 1 90 ? -10.211 3.392 4.104 1.00 91.00 90 GLY A C 1
ATOM 692 O O . GLY A 1 90 ? -10.707 2.337 3.711 1.00 91.00 90 GLY A O 1
ATOM 693 N N . ILE A 1 91 ? -10.356 4.534 3.432 1.00 92.75 91 ILE A N 1
ATOM 694 C CA . ILE A 1 91 ? -11.058 4.663 2.154 1.00 92.75 91 ILE A CA 1
ATOM 695 C C . ILE A 1 91 ? -10.050 4.607 1.014 1.00 92.75 91 ILE A C 1
ATOM 697 O O . ILE A 1 91 ? -9.002 5.243 1.090 1.00 92.75 91 ILE A O 1
ATOM 701 N N . LEU A 1 92 ? -10.362 3.867 -0.053 1.00 92.38 92 LEU A N 1
ATOM 702 C CA . LEU A 1 92 ? -9.566 3.904 -1.275 1.00 92.38 92 LEU A CA 1
ATOM 703 C C . LEU A 1 92 ? -9.684 5.300 -1.902 1.00 92.38 92 LEU A C 1
ATOM 705 O O . LEU A 1 92 ? -10.741 5.687 -2.392 1.00 92.38 92 LEU A O 1
ATOM 709 N N . ASP A 1 93 ? -8.587 6.042 -1.859 1.00 82.62 93 ASP A N 1
ATOM 710 C CA . ASP A 1 93 ? -8.478 7.429 -2.317 1.00 82.62 93 ASP A CA 1
ATOM 711 C C . ASP A 1 93 ? -8.024 7.501 -3.785 1.00 82.62 93 ASP A C 1
ATOM 713 O O . ASP A 1 93 ? -8.302 8.453 -4.507 1.00 82.62 93 ASP A O 1
ATOM 717 N N . GLY A 1 94 ? -7.364 6.453 -4.280 1.00 73.06 94 GLY A N 1
ATOM 718 C CA . GLY A 1 94 ? -7.011 6.378 -5.688 1.00 73.06 94 GLY A CA 1
ATOM 719 C C . GLY A 1 94 ? -6.338 5.076 -6.083 1.00 73.06 94 GLY A C 1
ATOM 720 O O . GLY A 1 94 ? -5.752 4.362 -5.263 1.00 73.06 94 GLY A O 1
ATOM 721 N N . ARG A 1 95 ? -6.420 4.795 -7.382 1.00 75.19 95 ARG A N 1
ATOM 722 C CA . ARG A 1 95 ? -5.593 3.816 -8.088 1.00 75.19 95 ARG A CA 1
ATOM 723 C C . ARG A 1 95 ? -4.582 4.641 -8.865 1.00 75.19 95 ARG A C 1
ATOM 725 O O . ARG A 1 95 ? -4.997 5.519 -9.617 1.00 75.19 95 ARG A O 1
ATOM 732 N N . THR A 1 96 ? -3.289 4.446 -8.642 1.00 64.12 96 THR A N 1
ATOM 733 C CA . THR A 1 96 ? -2.308 5.265 -9.362 1.00 64.12 96 THR A CA 1
ATOM 734 C C . THR A 1 96 ? -2.022 4.619 -10.705 1.00 64.12 96 THR A C 1
ATOM 736 O O . THR A 1 96 ? -1.150 3.760 -10.812 1.00 64.12 96 THR A O 1
ATOM 739 N N . GLU A 1 97 ? -2.786 5.036 -11.714 1.00 57.53 97 GLU A N 1
ATOM 740 C CA . GLU A 1 97 ? -2.513 4.748 -13.129 1.00 57.53 97 GLU A CA 1
ATOM 741 C C . GLU A 1 97 ? -1.167 5.351 -13.558 1.00 57.53 97 GLU A C 1
ATOM 743 O O . GLU A 1 97 ? -0.478 4.797 -14.405 1.00 57.53 97 GLU A O 1
ATOM 748 N N . ASP A 1 98 ? -0.743 6.420 -12.876 1.00 58.31 98 ASP A N 1
ATOM 749 C CA . ASP A 1 98 ? 0.497 7.135 -13.159 1.00 58.31 98 ASP A CA 1
ATOM 750 C C . ASP A 1 98 ? 1.758 6.374 -12.746 1.00 58.31 98 ASP A C 1
ATOM 752 O O . ASP A 1 98 ? 2.836 6.792 -13.133 1.00 58.31 98 ASP A O 1
ATOM 756 N N . GLY A 1 99 ? 1.673 5.288 -11.966 1.00 72.31 99 GLY A N 1
ATOM 757 C CA . GLY A 1 99 ? 2.837 4.478 -11.569 1.00 72.31 99 GLY A CA 1
ATOM 758 C C . GLY A 1 99 ? 3.596 4.943 -10.314 1.00 72.31 99 GLY A C 1
ATOM 759 O O . GLY A 1 99 ? 4.580 4.311 -9.938 1.00 72.31 99 GLY A O 1
ATOM 760 N N . CYS A 1 100 ? 3.145 5.998 -9.622 1.00 77.25 100 CYS A N 1
ATOM 761 C CA . CYS A 1 100 ? 3.748 6.475 -8.369 1.00 77.25 100 CYS A CA 1
ATOM 762 C C . CYS A 1 100 ? 2.686 6.853 -7.328 1.00 77.25 100 CYS A C 1
ATOM 764 O O . CYS A 1 100 ? 1.687 7.494 -7.653 1.00 77.25 100 CYS A O 1
ATOM 766 N N . ALA A 1 101 ? 2.932 6.517 -6.057 1.00 83.38 101 ALA A N 1
ATOM 767 C CA . ALA A 1 101 ? 2.117 6.943 -4.924 1.00 83.38 101 ALA A CA 1
ATOM 768 C C . ALA A 1 101 ? 2.994 7.369 -3.739 1.00 83.38 101 ALA A C 1
ATOM 770 O O . ALA A 1 101 ? 4.025 6.762 -3.464 1.00 83.38 101 ALA A O 1
ATOM 771 N N . ALA A 1 102 ? 2.532 8.372 -2.992 1.00 84.94 102 ALA A N 1
ATOM 772 C CA . ALA A 1 102 ? 3.114 8.801 -1.722 1.00 84.94 102 ALA A CA 1
ATOM 773 C C . ALA A 1 102 ? 2.003 9.009 -0.680 1.00 84.94 102 ALA A C 1
ATOM 775 O O . ALA A 1 102 ? 0.880 9.378 -1.037 1.00 84.94 102 ALA A O 1
ATOM 776 N N . VAL A 1 103 ? 2.314 8.786 0.600 1.00 88.00 103 VAL A N 1
ATOM 777 C CA . VAL A 1 103 ? 1.422 9.016 1.753 1.00 88.00 103 VAL A CA 1
ATOM 778 C C . VAL A 1 103 ? 2.169 9.712 2.889 1.00 88.00 103 VAL A C 1
ATOM 780 O O . VAL A 1 103 ? 3.398 9.668 2.954 1.00 88.00 103 VAL A O 1
ATOM 783 N N . GLY A 1 104 ? 1.417 10.340 3.795 1.00 86.62 104 GLY A N 1
ATOM 784 C CA . GLY A 1 104 ? 1.954 11.002 4.982 1.00 86.62 104 GLY A CA 1
ATOM 785 C C . GLY A 1 104 ? 2.823 12.219 4.676 1.00 86.62 104 GLY A C 1
ATOM 786 O O . GLY A 1 104 ? 2.748 12.819 3.604 1.00 86.62 104 GLY A O 1
ATOM 787 N N . ILE A 1 105 ? 3.698 12.556 5.625 1.00 80.69 105 ILE A N 1
ATOM 788 C CA . ILE A 1 105 ? 4.440 13.820 5.606 1.00 80.69 105 ILE A CA 1
ATOM 789 C C . ILE A 1 105 ? 5.336 13.991 4.371 1.00 80.69 105 ILE A C 1
ATOM 791 O O . ILE A 1 105 ? 5.531 15.116 3.924 1.00 80.69 105 ILE A O 1
ATOM 795 N N . GLY A 1 106 ? 5.835 12.909 3.761 1.00 78.00 106 GLY A N 1
ATOM 796 C CA . GLY A 1 106 ? 6.619 12.990 2.523 1.00 78.00 106 GLY A CA 1
ATOM 797 C C . GLY A 1 106 ? 5.803 13.487 1.323 1.00 78.00 106 GLY A C 1
ATOM 798 O O . GLY A 1 106 ? 6.283 14.287 0.520 1.00 78.00 106 GLY A O 1
ATOM 799 N N . ARG A 1 107 ? 4.525 13.101 1.241 1.00 81.12 107 ARG A N 1
ATOM 800 C CA . ARG A 1 107 ? 3.593 13.645 0.245 1.00 81.12 107 ARG A CA 1
ATOM 801 C C . ARG A 1 107 ? 3.380 15.142 0.470 1.00 81.12 107 ARG A C 1
ATOM 803 O O . ARG A 1 107 ? 3.506 15.924 -0.474 1.00 81.12 107 ARG A O 1
ATOM 810 N N . ASP A 1 108 ? 3.102 15.521 1.714 1.00 79.25 108 ASP A N 1
ATOM 811 C CA . ASP A 1 108 ? 2.662 16.874 2.075 1.00 79.25 108 ASP A CA 1
ATOM 812 C C . ASP A 1 108 ? 3.812 17.895 2.101 1.00 79.25 108 ASP A C 1
ATOM 814 O O . ASP A 1 108 ? 3.609 19.070 1.810 1.00 79.25 108 ASP A O 1
ATOM 818 N N . THR A 1 109 ? 5.043 17.444 2.362 1.00 74.94 109 THR A N 1
ATOM 819 C CA . THR A 1 109 ? 6.266 18.275 2.355 1.00 74.94 109 THR A CA 1
ATOM 820 C C . THR A 1 109 ? 6.684 18.711 0.949 1.00 74.94 109 THR A C 1
ATOM 822 O O . THR A 1 109 ? 7.538 19.580 0.797 1.00 74.94 109 THR A O 1
ATOM 825 N N . GLY A 1 110 ? 6.082 18.145 -0.098 1.00 69.94 110 GLY A N 1
ATOM 826 C CA . GLY A 1 110 ? 6.351 18.568 -1.468 1.00 69.94 110 GLY A CA 1
ATOM 827 C C . GLY A 1 110 ? 6.595 17.439 -2.451 1.00 69.94 110 GLY A C 1
ATOM 828 O O . GLY A 1 110 ? 6.926 17.745 -3.588 1.00 69.94 110 GLY A O 1
ATOM 829 N N . GLY A 1 111 ? 6.394 16.165 -2.090 1.00 79.38 111 GLY A N 1
ATOM 830 C CA . GLY A 1 111 ? 6.495 15.064 -3.055 1.00 79.38 111 GLY A CA 1
ATOM 831 C C . GLY A 1 111 ? 5.603 15.280 -4.284 1.00 79.38 111 GLY A C 1
ATOM 832 O O . GLY A 1 111 ? 6.059 15.143 -5.415 1.00 79.38 111 GLY A O 1
ATOM 833 N N . VAL A 1 112 ? 4.363 15.740 -4.080 1.00 78.19 112 VAL A N 1
ATOM 834 C CA . VAL A 1 112 ? 3.441 16.075 -5.185 1.00 78.19 112 VAL A CA 1
ATOM 835 C C . VAL A 1 112 ? 3.922 17.288 -5.990 1.00 78.19 112 VAL A C 1
ATOM 837 O O . VAL A 1 112 ? 3.824 17.302 -7.218 1.00 78.19 112 VAL A O 1
ATOM 840 N N . LEU A 1 113 ? 4.467 18.305 -5.317 1.00 80.75 113 LEU A N 1
ATOM 841 C CA . LEU A 1 113 ? 4.995 19.501 -5.976 1.00 80.75 113 LEU A CA 1
ATOM 842 C C . LEU A 1 113 ? 6.234 19.170 -6.819 1.00 80.75 113 LEU A C 1
ATOM 844 O O . LEU A 1 113 ? 6.330 19.626 -7.952 1.00 80.75 113 LEU A O 1
ATOM 848 N N . LEU A 1 114 ? 7.154 18.362 -6.292 1.00 83.62 114 LEU A N 1
ATOM 849 C CA . LEU A 1 114 ? 8.355 17.909 -6.990 1.00 83.62 114 LEU A CA 1
ATOM 850 C C . LEU A 1 114 ? 7.994 17.098 -8.232 1.00 83.62 114 LEU A C 1
ATOM 852 O O . LEU A 1 114 ? 8.500 17.401 -9.307 1.00 83.62 114 LEU A O 1
ATOM 856 N N . LEU A 1 115 ? 7.071 16.139 -8.108 1.00 81.38 115 LEU A N 1
ATOM 857 C CA . LEU A 1 115 ? 6.537 15.398 -9.254 1.00 81.38 115 LEU A CA 1
ATOM 858 C C . LEU A 1 115 ? 5.972 16.348 -10.321 1.00 81.38 115 LEU A C 1
ATOM 860 O O . LEU A 1 115 ? 6.300 16.225 -11.500 1.00 81.38 115 LEU A O 1
ATOM 864 N N . SER A 1 116 ? 5.198 17.352 -9.900 1.00 79.75 116 SER A N 1
ATOM 865 C CA . SER A 1 116 ? 4.624 18.351 -10.810 1.00 79.75 116 SER A CA 1
ATOM 866 C C . SER A 1 116 ? 5.700 19.202 -11.502 1.00 79.75 116 SER A C 1
ATOM 868 O O . SER A 1 116 ? 5.624 19.434 -12.705 1.00 79.75 116 SER A O 1
ATOM 870 N N . LEU A 1 117 ? 6.722 19.654 -10.766 1.00 82.94 117 LEU A N 1
ATOM 871 C CA . LEU A 1 117 ? 7.824 20.472 -11.294 1.00 82.94 117 LEU A CA 1
ATOM 872 C C . LEU A 1 117 ? 8.733 19.698 -12.251 1.00 82.94 117 LEU A C 1
ATOM 874 O O . LEU A 1 117 ? 9.260 20.276 -13.199 1.00 82.94 117 LEU A O 1
ATOM 878 N N . LEU A 1 118 ? 8.902 18.399 -12.014 1.00 82.69 118 LEU A N 1
ATOM 879 C CA . LEU A 1 118 ? 9.621 17.491 -12.901 1.00 82.69 118 LEU A CA 1
ATOM 880 C C . LEU A 1 118 ? 8.841 17.177 -14.187 1.00 82.69 118 LEU A C 1
ATOM 882 O O . LEU A 1 118 ? 9.392 16.552 -15.090 1.00 82.69 118 LEU A O 1
ATOM 886 N N . GLY A 1 119 ? 7.582 17.618 -14.293 1.00 75.25 119 GLY A N 1
ATOM 887 C CA . GLY A 1 119 ? 6.717 17.302 -15.426 1.00 75.25 119 GLY A CA 1
ATOM 888 C C . GLY A 1 119 ? 6.354 15.819 -15.481 1.00 75.25 119 GLY A C 1
ATOM 889 O O . GLY A 1 119 ? 6.168 15.277 -16.569 1.00 75.25 119 GLY A O 1
ATOM 890 N N . TYR A 1 120 ? 6.302 15.155 -14.324 1.00 76.06 120 TYR A N 1
ATOM 891 C CA . TYR A 1 120 ? 5.915 13.755 -14.241 1.00 76.06 120 TYR A CA 1
ATOM 892 C C . TYR A 1 120 ? 4.464 13.559 -14.695 1.00 76.06 120 TYR A C 1
ATOM 894 O O . TYR A 1 120 ? 3.574 14.330 -14.330 1.00 76.06 120 TYR A O 1
ATOM 902 N N . GLY A 1 121 ? 4.232 12.496 -15.459 1.00 67.12 121 GLY A N 1
ATOM 903 C CA . GLY A 1 121 ? 2.912 12.062 -15.894 1.00 67.12 121 GLY A CA 1
ATOM 904 C C . GLY A 1 121 ? 2.941 10.614 -16.398 1.00 67.12 121 GLY A C 1
ATOM 905 O O . GLY A 1 121 ? 4.027 10.087 -16.642 1.00 67.12 121 GLY A O 1
ATOM 906 N N . PRO A 1 122 ? 1.769 9.982 -16.581 1.00 63.00 122 PRO A N 1
ATOM 907 C CA . PRO A 1 122 ? 1.634 8.559 -16.926 1.00 63.00 122 PRO A CA 1
ATOM 908 C C . PRO A 1 122 ? 2.322 8.168 -18.243 1.00 63.00 122 PRO A C 1
ATOM 910 O O . PRO A 1 122 ? 2.772 7.039 -18.401 1.00 63.00 122 PRO A O 1
ATOM 913 N N . GLU A 1 123 ? 2.451 9.112 -19.176 1.00 66.50 123 GLU A N 1
ATOM 914 C CA . GLU A 1 123 ? 3.085 8.900 -20.487 1.00 66.50 123 GLU A CA 1
ATOM 915 C C . GLU A 1 123 ? 4.613 9.016 -20.456 1.00 66.50 123 GLU A C 1
ATOM 917 O O . GLU A 1 123 ? 5.295 8.832 -21.467 1.00 66.50 123 GLU A O 1
ATOM 922 N N . ALA A 1 124 ? 5.174 9.408 -19.317 1.00 65.38 124 ALA A N 1
ATOM 923 C CA . ALA A 1 124 ? 6.576 9.730 -19.234 1.00 65.38 124 ALA A CA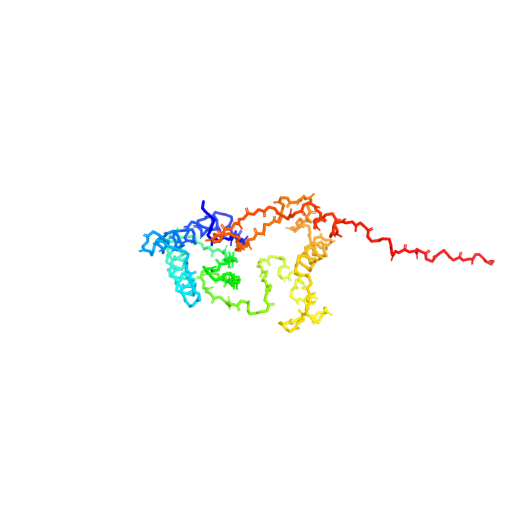 1
ATOM 924 C C . ALA A 1 124 ? 7.392 8.459 -18.944 1.00 65.38 124 ALA A C 1
ATOM 926 O O . ALA A 1 124 ? 7.199 7.787 -17.934 1.00 65.38 124 ALA A O 1
ATOM 927 N N . THR A 1 125 ? 8.361 8.146 -19.807 1.00 67.88 125 THR A N 1
ATOM 928 C CA . THR A 1 125 ? 9.281 7.012 -19.626 1.00 67.88 125 THR A CA 1
ATOM 929 C C . THR A 1 125 ? 10.366 7.367 -18.610 1.00 67.88 125 THR A C 1
ATOM 931 O O . THR A 1 125 ? 11.496 7.696 -18.980 1.00 67.88 125 THR A O 1
ATOM 934 N N . TRP A 1 126 ? 10.005 7.374 -17.329 1.00 72.75 126 TRP A N 1
ATOM 935 C CA . TRP A 1 126 ? 10.941 7.602 -16.231 1.00 72.75 126 TRP A CA 1
ATOM 936 C C . TRP A 1 126 ? 11.446 6.277 -15.686 1.00 72.75 126 TRP A C 1
ATOM 938 O O . TRP A 1 126 ? 10.720 5.286 -15.615 1.00 72.75 126 TRP A O 1
ATOM 948 N N . ASP A 1 127 ? 12.694 6.289 -15.235 1.00 75.75 127 ASP A N 1
ATOM 949 C CA . ASP A 1 127 ? 13.156 5.273 -14.309 1.00 75.75 127 ASP A CA 1
ATOM 950 C C . ASP A 1 127 ? 12.500 5.534 -12.945 1.00 75.75 127 ASP A C 1
ATOM 952 O O . ASP A 1 127 ? 12.848 6.477 -12.229 1.00 75.75 127 ASP A O 1
ATOM 956 N N . MET A 1 128 ? 11.503 4.715 -12.616 1.00 76.19 128 MET A N 1
ATOM 957 C CA . MET A 1 128 ? 10.702 4.862 -11.402 1.00 76.19 128 MET A CA 1
ATOM 958 C C . MET A 1 128 ? 11.501 4.594 -10.126 1.00 76.19 128 MET A C 1
ATOM 960 O O . MET A 1 128 ? 11.199 5.187 -9.090 1.00 76.19 128 MET A O 1
ATOM 964 N N . GLY A 1 129 ? 12.534 3.748 -10.200 1.00 75.06 129 GLY A N 1
ATOM 965 C CA . GLY A 1 129 ? 13.447 3.506 -9.086 1.00 75.06 129 GLY A CA 1
ATOM 966 C C . GLY A 1 129 ? 14.263 4.757 -8.785 1.00 75.06 129 GLY A C 1
ATOM 967 O O . GLY A 1 129 ? 14.255 5.249 -7.654 1.00 75.06 129 GLY A O 1
ATOM 968 N N . LEU A 1 130 ? 14.877 5.338 -9.820 1.00 75.62 130 LEU A N 1
ATOM 969 C CA . LEU A 1 130 ? 15.627 6.588 -9.697 1.00 75.62 130 LEU A CA 1
ATOM 970 C C . LEU A 1 130 ? 14.742 7.752 -9.237 1.00 75.62 130 LEU A C 1
ATOM 972 O O . LEU A 1 130 ? 15.166 8.555 -8.406 1.00 75.62 130 LEU A O 1
ATOM 976 N N . LEU A 1 131 ? 13.525 7.864 -9.774 1.00 80.12 131 LEU A N 1
ATOM 977 C CA . LEU A 1 131 ? 12.585 8.912 -9.385 1.00 80.12 131 LEU A CA 1
ATOM 978 C C . LEU A 1 131 ? 12.205 8.795 -7.905 1.00 80.12 131 LEU A C 1
ATOM 980 O O . LEU A 1 131 ? 12.228 9.798 -7.195 1.00 80.12 131 LEU A O 1
ATOM 984 N N . ALA A 1 132 ? 11.894 7.587 -7.426 1.00 79.81 132 ALA A N 1
ATOM 985 C CA . ALA A 1 132 ? 11.572 7.355 -6.021 1.00 79.81 132 ALA A CA 1
ATOM 986 C C . ALA A 1 132 ? 12.744 7.733 -5.099 1.00 79.81 132 ALA A C 1
ATOM 988 O O . ALA A 1 132 ? 12.541 8.461 -4.127 1.00 79.81 132 ALA A O 1
ATOM 989 N N . LEU A 1 133 ? 13.965 7.313 -5.446 1.00 78.56 133 LEU A N 1
ATOM 990 C CA . LEU A 1 133 ? 15.193 7.668 -4.725 1.00 78.56 133 LEU A CA 1
ATOM 991 C C . LEU A 1 133 ? 15.404 9.183 -4.671 1.00 78.56 133 LEU A C 1
ATOM 993 O O . LEU A 1 133 ? 15.563 9.750 -3.591 1.00 78.56 133 LEU A O 1
ATOM 997 N N . PHE A 1 134 ? 15.319 9.850 -5.824 1.00 81.50 134 PHE A N 1
ATOM 998 C CA . PHE A 1 134 ? 15.448 11.302 -5.905 1.00 81.50 134 PHE A CA 1
ATOM 999 C C . PHE A 1 134 ? 14.419 12.022 -5.027 1.00 81.50 134 PHE A C 1
ATOM 1001 O O . PHE A 1 134 ? 14.774 12.958 -4.311 1.00 81.50 134 PHE A O 1
ATOM 1008 N N . LEU A 1 135 ? 13.149 11.606 -5.075 1.00 83.62 135 LEU A N 1
ATOM 1009 C CA . LEU A 1 135 ? 12.093 12.219 -4.270 1.00 83.62 135 LEU A CA 1
ATOM 1010 C C . LEU A 1 135 ? 12.367 12.053 -2.775 1.00 83.62 135 LEU A C 1
ATOM 1012 O O . LEU A 1 135 ? 12.252 13.028 -2.035 1.00 83.62 135 LEU A O 1
ATOM 1016 N N . ILE A 1 136 ? 12.743 10.849 -2.337 1.00 82.50 136 ILE A N 1
ATOM 1017 C CA . ILE A 1 136 ? 13.035 10.568 -0.927 1.00 82.50 136 ILE A CA 1
ATOM 1018 C C . ILE A 1 136 ? 14.196 11.437 -0.439 1.00 82.50 136 ILE A C 1
ATOM 1020 O O . ILE A 1 136 ? 14.044 12.124 0.571 1.00 82.50 136 ILE A O 1
ATOM 1024 N N . ASP A 1 137 ? 15.302 11.495 -1.181 1.00 83.38 137 ASP A N 1
ATOM 1025 C CA . ASP A 1 137 ? 16.472 12.294 -0.802 1.00 83.38 137 ASP A CA 1
ATOM 1026 C C . ASP A 1 137 ? 16.183 13.799 -0.811 1.00 83.38 137 ASP A C 1
ATOM 1028 O O . ASP A 1 137 ? 16.563 14.518 0.118 1.00 83.38 137 ASP A O 1
ATOM 1032 N N . ALA A 1 138 ? 15.471 14.293 -1.829 1.00 86.00 138 ALA A N 1
ATOM 1033 C CA . ALA A 1 138 ? 15.100 15.702 -1.923 1.00 86.00 138 ALA A CA 1
ATOM 1034 C C . ALA A 1 138 ? 14.194 16.133 -0.759 1.00 86.00 138 ALA A C 1
ATOM 1036 O O . ALA A 1 138 ? 14.363 17.225 -0.216 1.00 86.00 138 ALA A O 1
ATOM 1037 N N . ILE A 1 139 ? 13.252 15.275 -0.354 1.00 86.44 139 ILE A N 1
ATOM 1038 C CA . ILE A 1 139 ? 12.363 15.535 0.782 1.00 86.44 139 ILE A CA 1
ATOM 1039 C C . ILE A 1 139 ? 13.134 15.436 2.106 1.00 86.44 139 ILE A C 1
ATOM 1041 O O . ILE A 1 139 ? 12.995 16.319 2.954 1.00 86.44 139 ILE A O 1
ATOM 1045 N N . ALA A 1 140 ? 13.970 14.410 2.284 1.00 85.81 140 ALA A N 1
ATOM 1046 C CA . ALA A 1 140 ? 14.779 14.221 3.490 1.00 85.81 140 ALA A CA 1
ATOM 1047 C C . ALA A 1 140 ? 15.757 15.385 3.730 1.00 85.81 140 ALA A C 1
ATOM 1049 O O . ALA A 1 140 ? 16.016 15.760 4.874 1.00 85.81 140 ALA A O 1
ATOM 1050 N N . ALA A 1 141 ? 16.252 16.019 2.662 1.00 86.19 141 ALA A N 1
ATOM 1051 C CA . ALA A 1 141 ? 17.121 17.190 2.757 1.00 86.19 141 ALA A CA 1
ATOM 1052 C C . ALA A 1 141 ? 16.443 18.415 3.400 1.00 86.19 141 ALA A C 1
ATOM 1054 O O . ALA A 1 141 ? 17.131 19.285 3.937 1.00 86.19 141 ALA A O 1
ATOM 1055 N N . VAL A 1 142 ? 15.110 18.502 3.341 1.00 85.94 142 VAL A N 1
ATOM 1056 C CA . VAL A 1 142 ? 14.341 19.651 3.848 1.00 85.94 142 VAL A CA 1
ATOM 1057 C C . VAL A 1 142 ? 13.420 19.302 5.017 1.00 85.94 142 VAL A C 1
ATOM 1059 O O . VAL A 1 142 ? 12.938 20.213 5.691 1.00 85.94 142 VAL A O 1
ATOM 1062 N N . ASN A 1 143 ? 13.186 18.014 5.291 1.00 81.94 143 ASN A N 1
ATOM 1063 C CA . ASN A 1 143 ? 12.328 17.561 6.378 1.00 81.94 143 ASN A CA 1
ATOM 1064 C C . ASN A 1 143 ? 12.993 16.463 7.229 1.00 81.94 143 ASN A C 1
ATOM 1066 O O . ASN A 1 143 ? 13.114 15.326 6.774 1.00 81.94 143 ASN A O 1
ATOM 1070 N N . PRO A 1 144 ? 13.332 16.757 8.501 1.00 82.19 144 PRO A N 1
ATOM 1071 C CA . PRO A 1 144 ? 14.031 15.822 9.384 1.00 82.19 144 PRO A CA 1
ATOM 1072 C C . PRO A 1 144 ? 13.186 14.618 9.836 1.00 82.19 144 PRO A C 1
ATOM 1074 O O . PRO A 1 144 ? 13.727 13.695 10.439 1.00 82.19 144 PRO A O 1
ATOM 1077 N N . TYR A 1 145 ? 11.874 14.613 9.577 1.00 82.94 145 TYR A N 1
ATOM 1078 C CA . TYR A 1 145 ? 10.991 13.473 9.846 1.00 82.94 145 TYR A CA 1
ATOM 1079 C C . TYR A 1 145 ? 10.960 12.451 8.701 1.00 82.94 145 TYR A C 1
ATOM 1081 O O . TYR A 1 145 ? 10.314 11.413 8.831 1.00 82.94 145 TYR A O 1
ATOM 1089 N N . VAL A 1 146 ? 11.644 12.734 7.589 1.00 80.44 146 VAL A N 1
ATOM 1090 C CA . VAL A 1 146 ? 11.829 11.808 6.471 1.00 80.44 146 VAL A CA 1
ATOM 1091 C C . VAL A 1 146 ? 13.295 11.401 6.439 1.00 80.44 146 VAL A C 1
ATOM 1093 O O . VAL A 1 146 ? 14.183 12.241 6.334 1.00 80.44 146 VAL A O 1
ATOM 1096 N N . SER A 1 147 ? 13.557 10.104 6.569 1.00 79.38 147 SER A N 1
ATOM 1097 C CA . SER A 1 147 ? 14.915 9.575 6.456 1.00 79.38 147 SER A CA 1
ATOM 1098 C C . SER A 1 147 ? 15.290 9.390 4.983 1.00 79.38 147 SER A C 1
ATOM 1100 O O . SER A 1 147 ? 14.443 8.935 4.211 1.00 79.38 147 SER A O 1
ATOM 1102 N N . PRO A 1 148 ? 16.531 9.724 4.584 1.00 76.25 148 PRO A N 1
ATOM 1103 C CA . PRO A 1 148 ? 17.032 9.372 3.260 1.00 76.25 148 PRO A CA 1
ATOM 1104 C C . PRO A 1 148 ? 17.161 7.849 3.136 1.00 76.25 148 PRO A C 1
ATOM 1106 O O . PRO A 1 148 ? 17.209 7.146 4.151 1.00 76.25 148 PRO A O 1
ATOM 1109 N N . LEU A 1 149 ? 17.268 7.343 1.906 1.00 70.50 149 LEU A N 1
ATOM 1110 C CA . LEU A 1 149 ? 17.627 5.939 1.692 1.00 70.50 149 LEU A CA 1
ATOM 1111 C C . LEU A 1 149 ? 19.084 5.731 2.123 1.00 70.50 149 LEU A C 1
ATOM 1113 O O . LEU A 1 149 ? 20.001 6.326 1.560 1.00 70.50 149 LEU A O 1
ATOM 1117 N N . ALA A 1 150 ? 19.299 4.908 3.148 1.00 64.12 150 ALA A N 1
ATOM 1118 C CA . ALA A 1 150 ? 20.616 4.670 3.730 1.00 64.12 150 ALA A CA 1
ATOM 1119 C C . ALA A 1 150 ? 21.207 3.317 3.302 1.00 64.12 150 ALA A C 1
ATOM 1121 O O . ALA A 1 150 ? 22.426 3.140 3.360 1.00 64.12 150 ALA A O 1
ATOM 1122 N N . ALA A 1 151 ? 20.366 2.372 2.868 1.00 61.72 151 ALA A N 1
ATOM 1123 C CA . ALA A 1 151 ? 20.768 1.042 2.424 1.00 61.72 151 ALA A CA 1
ATOM 1124 C C . ALA A 1 151 ? 19.832 0.457 1.348 1.00 61.72 151 ALA A C 1
ATOM 1126 O O . ALA A 1 151 ? 18.663 0.821 1.249 1.00 61.72 151 ALA A O 1
ATOM 1127 N N . GLU A 1 152 ? 20.327 -0.542 0.608 1.00 56.31 152 GLU A N 1
ATOM 1128 C CA . GLU A 1 152 ? 19.562 -1.347 -0.369 1.00 56.31 152 GLU A CA 1
ATOM 1129 C C . GLU A 1 152 ? 18.271 -1.943 0.214 1.00 56.31 152 GLU A C 1
ATOM 1131 O O . GLU A 1 152 ? 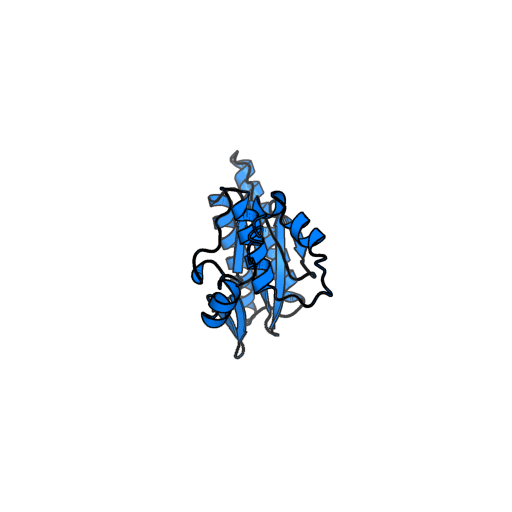17.279 -2.110 -0.493 1.00 56.31 152 GLU A O 1
ATOM 1136 N N . ALA A 1 153 ? 18.280 -2.242 1.516 1.00 54.62 153 ALA A N 1
ATOM 1137 C CA . ALA A 1 153 ? 17.160 -2.833 2.244 1.00 54.62 153 ALA A CA 1
ATOM 1138 C C . ALA A 1 153 ? 16.024 -1.843 2.566 1.00 54.62 153 ALA A C 1
ATOM 1140 O O . ALA A 1 153 ? 14.957 -2.280 2.998 1.00 54.62 153 ALA A O 1
ATOM 1141 N N . ASP A 1 154 ? 16.233 -0.538 2.364 1.00 66.56 154 ASP A N 1
ATOM 1142 C CA . ASP A 1 154 ? 15.203 0.480 2.605 1.00 66.56 154 ASP A CA 1
ATOM 1143 C C . ASP A 1 154 ? 14.205 0.574 1.432 1.00 66.56 154 ASP A C 1
ATOM 1145 O O . ASP A 1 154 ? 13.138 1.176 1.563 1.00 66.56 154 ASP A O 1
ATOM 1149 N N . GLY A 1 155 ? 14.530 -0.048 0.290 1.00 71.75 155 GLY A N 1
ATOM 1150 C CA . GLY A 1 155 ? 13.656 -0.200 -0.870 1.00 71.75 155 GLY A CA 1
ATOM 1151 C C . GLY A 1 155 ? 13.203 -1.649 -1.051 1.00 71.75 155 GLY A C 1
ATOM 1152 O O . GLY A 1 155 ? 14.002 -2.579 -0.972 1.00 71.75 155 GLY A O 1
ATOM 1153 N N . LEU A 1 156 ? 11.915 -1.847 -1.334 1.00 79.00 156 LEU A N 1
ATOM 1154 C CA . LEU A 1 156 ? 11.359 -3.154 -1.683 1.00 79.00 156 LEU A CA 1
ATOM 1155 C C . LEU A 1 156 ? 10.891 -3.142 -3.132 1.00 79.00 156 LEU A C 1
ATOM 1157 O O . LEU A 1 156 ? 10.114 -2.274 -3.532 1.00 79.00 156 LEU A O 1
ATOM 1161 N N . TYR A 1 157 ? 11.324 -4.139 -3.894 1.00 81.06 157 TYR A N 1
ATOM 1162 C CA . TYR A 1 157 ? 10.835 -4.396 -5.237 1.00 81.06 157 TYR A CA 1
ATOM 1163 C C . TYR A 1 157 ? 9.932 -5.624 -5.233 1.00 81.06 157 TYR A C 1
ATOM 1165 O O . TYR A 1 157 ? 10.252 -6.637 -4.613 1.00 81.06 157 TYR A O 1
ATOM 1173 N N . ILE A 1 158 ? 8.810 -5.531 -5.941 1.00 87.25 158 ILE A N 1
ATOM 1174 C CA . ILE A 1 158 ? 7.873 -6.630 -6.170 1.00 87.25 158 ILE A CA 1
ATOM 1175 C C . ILE A 1 158 ? 7.740 -6.837 -7.673 1.00 87.25 158 ILE A C 1
ATOM 1177 O O . ILE A 1 158 ? 7.546 -5.878 -8.420 1.00 87.25 158 ILE A O 1
ATOM 1181 N N . ARG A 1 159 ? 7.877 -8.082 -8.125 1.00 86.75 159 ARG A N 1
ATOM 1182 C CA . ARG A 1 159 ? 7.870 -8.421 -9.552 1.00 86.75 159 ARG A CA 1
ATOM 1183 C C . ARG A 1 159 ? 7.267 -9.788 -9.808 1.00 86.75 159 ARG A C 1
ATOM 1185 O O . ARG A 1 159 ? 7.215 -10.627 -8.916 1.00 86.75 159 ARG A O 1
ATOM 1192 N N . TRP A 1 160 ? 6.857 -10.004 -11.050 1.00 86.56 160 TRP A N 1
ATOM 1193 C CA . TRP A 1 160 ? 6.510 -11.324 -11.557 1.00 86.56 160 TRP A CA 1
ATOM 1194 C C . TRP A 1 160 ? 7.742 -11.972 -12.177 1.00 86.56 160 TRP A C 1
ATOM 1196 O O . TRP A 1 160 ? 8.362 -11.397 -13.073 1.00 86.56 160 TRP A O 1
ATOM 1206 N N . GLN A 1 161 ? 8.106 -13.154 -11.694 1.00 86.06 161 GLN A N 1
ATOM 1207 C CA . GLN A 1 161 ? 9.274 -13.899 -12.140 1.00 86.06 161 GLN A CA 1
ATOM 1208 C C . GLN A 1 161 ? 8.956 -15.394 -12.104 1.00 86.06 161 GLN A C 1
ATOM 1210 O O . GLN A 1 161 ? 8.405 -15.886 -11.130 1.00 86.06 161 GLN A O 1
ATOM 1215 N N . ASP A 1 162 ? 9.258 -16.109 -13.190 1.00 85.81 162 ASP A N 1
ATOM 1216 C CA . ASP A 1 162 ? 9.133 -17.573 -13.277 1.00 85.81 162 ASP A CA 1
ATOM 1217 C C . ASP A 1 162 ? 7.760 -18.153 -12.863 1.00 85.81 162 ASP A C 1
ATOM 1219 O O . ASP A 1 162 ? 7.648 -19.292 -12.416 1.00 85.81 162 ASP A O 1
ATOM 1223 N N . GLY A 1 163 ? 6.683 -17.388 -13.079 1.00 83.62 163 GLY A N 1
ATOM 1224 C CA . GLY A 1 163 ? 5.313 -17.815 -12.776 1.00 83.62 163 GLY A CA 1
ATOM 1225 C C . GLY A 1 163 ? 4.854 -17.530 -11.343 1.00 83.62 163 GLY A C 1
ATOM 1226 O O . GLY A 1 163 ? 3.766 -17.968 -10.961 1.00 83.62 163 GLY A O 1
ATOM 1227 N N . GLU A 1 164 ? 5.649 -16.794 -10.568 1.00 86.44 164 GLU A N 1
ATOM 1228 C CA . GLU A 1 164 ? 5.337 -16.385 -9.204 1.00 86.44 164 GLU A CA 1
ATOM 1229 C C . GLU A 1 164 ? 5.642 -14.902 -8.955 1.00 86.44 164 GLU A C 1
ATOM 1231 O O . GLU A 1 164 ? 6.385 -14.246 -9.689 1.00 86.44 164 GLU A O 1
ATOM 1236 N N . VAL A 1 165 ? 5.028 -14.350 -7.908 1.00 87.12 165 VAL A N 1
ATOM 1237 C CA . VAL A 1 165 ? 5.389 -13.026 -7.399 1.00 87.12 165 VAL A CA 1
ATOM 1238 C C . VAL A 1 165 ? 6.582 -13.182 -6.464 1.00 87.12 165 VAL A C 1
ATOM 1240 O O . VAL A 1 165 ? 6.536 -13.996 -5.543 1.00 87.12 165 VAL A O 1
ATOM 1243 N N . VAL A 1 166 ? 7.619 -12.375 -6.679 1.00 87.44 166 VAL A N 1
ATOM 1244 C CA . VAL A 1 166 ? 8.845 -12.354 -5.872 1.00 87.44 166 VAL A CA 1
ATOM 1245 C C . VAL A 1 166 ? 9.063 -10.953 -5.313 1.00 87.44 166 VAL A C 1
ATOM 1247 O O . VAL A 1 166 ? 8.904 -9.960 -6.032 1.00 87.44 166 VAL A O 1
ATOM 1250 N N . MET A 1 167 ? 9.448 -10.874 -4.038 1.00 86.50 167 MET A N 1
ATOM 1251 C CA . MET A 1 167 ? 9.887 -9.642 -3.386 1.00 86.50 167 MET A CA 1
ATOM 1252 C C . MET A 1 167 ? 11.355 -9.703 -2.965 1.00 86.50 167 MET A C 1
ATOM 1254 O O . MET A 1 167 ? 11.855 -10.731 -2.513 1.00 86.50 167 MET A O 1
ATOM 1258 N N . GLY A 1 168 ? 12.050 -8.573 -3.071 1.00 78.88 168 GLY A N 1
ATOM 1259 C CA . GLY A 1 168 ? 13.439 -8.455 -2.639 1.00 78.88 168 GLY A CA 1
ATOM 1260 C C . GLY A 1 168 ? 13.936 -7.012 -2.620 1.00 78.88 168 GLY A C 1
ATOM 1261 O O . GLY A 1 168 ? 13.213 -6.114 -3.063 1.00 78.88 168 GLY A O 1
ATOM 1262 N N . PRO A 1 169 ? 15.155 -6.779 -2.102 1.00 70.31 169 PRO A N 1
ATOM 1263 C CA . PRO A 1 169 ? 15.816 -5.487 -2.243 1.00 70.31 169 PRO A CA 1
ATOM 1264 C C . PRO A 1 169 ? 16.053 -5.164 -3.727 1.00 70.31 169 PRO A C 1
ATOM 1266 O O . PRO A 1 169 ? 15.955 -6.040 -4.595 1.00 70.31 169 PRO A O 1
ATOM 1269 N N . LEU A 1 170 ? 16.391 -3.906 -4.011 1.00 66.81 170 LEU A N 1
ATOM 1270 C CA . LEU A 1 170 ? 16.983 -3.542 -5.301 1.00 66.81 170 LEU A CA 1
ATOM 1271 C C . LEU A 1 170 ? 18.207 -4.429 -5.572 1.00 66.81 170 LEU A C 1
ATOM 1273 O O . LEU A 1 170 ? 18.947 -4.760 -4.645 1.00 66.81 170 LEU A O 1
ATOM 1277 N N . GLU A 1 171 ? 18.422 -4.812 -6.833 1.00 65.94 171 GLU A N 1
ATOM 1278 C CA . GLU A 1 171 ? 19.690 -5.447 -7.197 1.00 65.94 171 GLU A CA 1
ATOM 1279 C C . GLU A 1 171 ? 20.840 -4.482 -6.850 1.00 65.94 171 GLU A C 1
ATOM 1281 O O . GLU A 1 171 ? 20.712 -3.281 -7.126 1.00 65.94 171 GLU A O 1
ATOM 1286 N N . PRO A 1 172 ? 21.939 -4.961 -6.238 1.00 61.78 172 PRO A N 1
ATOM 1287 C CA . PRO A 1 172 ? 23.045 -4.104 -5.811 1.00 61.78 172 PRO A CA 1
ATOM 1288 C C . PRO A 1 172 ? 23.594 -3.223 -6.936 1.00 61.78 172 PRO A C 1
ATOM 1290 O O . PRO A 1 172 ? 23.975 -2.078 -6.708 1.00 61.78 172 PRO A O 1
ATOM 1293 N N . GLU A 1 173 ? 23.598 -3.728 -8.169 1.00 60.09 173 GLU A N 1
ATOM 1294 C CA . GLU A 1 173 ? 24.007 -2.999 -9.367 1.00 60.09 173 GLU A CA 1
ATOM 1295 C C . GLU A 1 173 ? 23.086 -1.803 -9.651 1.00 60.09 173 GLU A C 1
ATOM 1297 O O . GLU A 1 173 ? 23.575 -0.699 -9.896 1.00 60.09 173 GLU A O 1
ATOM 1302 N N . ALA A 1 174 ? 21.767 -1.996 -9.545 1.00 63.47 174 ALA A N 1
ATOM 1303 C CA . ALA A 1 174 ? 20.781 -0.931 -9.712 1.00 63.47 174 ALA A CA 1
ATOM 1304 C C . ALA A 1 174 ? 20.890 0.096 -8.575 1.00 63.47 174 ALA A C 1
ATOM 1306 O O . ALA A 1 174 ? 20.906 1.301 -8.814 1.00 63.47 174 ALA A O 1
ATOM 1307 N N . PHE A 1 175 ? 21.050 -0.364 -7.330 1.00 62.03 175 PHE A N 1
ATOM 1308 C CA . PHE A 1 175 ? 21.241 0.538 -6.196 1.00 62.03 175 PHE A CA 1
ATOM 1309 C C . PHE A 1 175 ? 22.526 1.361 -6.324 1.00 62.03 175 PHE A C 1
ATOM 1311 O O . PHE A 1 175 ? 22.491 2.574 -6.145 1.00 62.03 175 PHE A O 1
ATOM 1318 N N . GLN A 1 176 ? 23.654 0.750 -6.693 1.00 63.53 176 GLN A N 1
ATOM 1319 C CA . GLN A 1 176 ? 24.908 1.475 -6.913 1.00 63.53 176 GLN A CA 1
ATOM 1320 C C . GLN A 1 176 ? 24.800 2.501 -8.042 1.00 63.53 176 GLN A C 1
ATOM 1322 O O . GLN A 1 176 ? 25.348 3.596 -7.911 1.00 63.53 176 GLN A O 1
ATOM 1327 N N . GLU A 1 177 ? 24.089 2.186 -9.126 1.00 64.06 177 GLU A N 1
ATOM 1328 C CA . GLU A 1 177 ? 23.830 3.133 -10.213 1.00 64.06 177 GLU A CA 1
ATOM 1329 C C . GLU A 1 177 ? 23.038 4.356 -9.728 1.00 64.06 177 GLU A C 1
ATOM 1331 O O . GLU A 1 177 ? 23.372 5.495 -10.073 1.00 64.06 177 GLU A O 1
ATOM 1336 N N . TYR A 1 178 ? 22.031 4.140 -8.881 1.00 59.44 178 TYR A N 1
ATOM 1337 C CA . TYR A 1 178 ? 21.200 5.220 -8.359 1.00 59.44 178 TYR A CA 1
ATOM 1338 C C . TYR A 1 178 ? 21.848 6.007 -7.210 1.00 59.44 178 TYR A C 1
ATOM 1340 O O . TYR A 1 178 ? 21.651 7.218 -7.116 1.00 59.44 178 TYR A O 1
ATOM 1348 N N . SER A 1 179 ? 22.638 5.351 -6.358 1.00 55.34 179 SER A N 1
ATOM 1349 C CA . SER A 1 179 ? 23.280 5.949 -5.179 1.00 55.34 179 SER A CA 1
ATOM 1350 C C . SER A 1 179 ? 24.659 6.554 -5.464 1.00 55.34 179 SER A C 1
ATOM 1352 O O . SER A 1 179 ? 25.226 7.232 -4.602 1.00 55.34 179 SER A O 1
ATOM 1354 N N . ALA A 1 180 ? 25.237 6.335 -6.651 1.00 57.97 180 ALA A N 1
ATOM 1355 C CA . ALA A 1 180 ? 26.532 6.908 -6.997 1.00 57.97 180 ALA A CA 1
ATOM 1356 C C . ALA A 1 180 ? 26.464 8.450 -7.068 1.00 57.97 180 ALA A C 1
ATOM 1358 O O . ALA A 1 180 ? 25.648 9.011 -7.809 1.00 57.97 180 ALA A O 1
ATOM 1359 N N . PRO A 1 181 ? 27.363 9.183 -6.378 1.00 49.62 181 PRO A N 1
ATOM 1360 C CA . PRO A 1 181 ? 27.418 10.634 -6.484 1.00 49.62 181 PRO A CA 1
ATOM 1361 C C . PRO A 1 181 ? 27.759 11.034 -7.922 1.00 49.62 181 PRO A C 1
ATOM 1363 O O . PRO A 1 181 ? 28.861 10.780 -8.421 1.00 49.62 181 PRO A O 1
ATOM 1366 N N . ARG A 1 182 ? 26.817 11.691 -8.606 1.00 50.44 182 ARG A N 1
ATOM 1367 C CA . ARG A 1 182 ? 27.031 12.181 -9.972 1.00 50.44 182 ARG A CA 1
ATOM 1368 C C . ARG A 1 182 ? 28.155 13.219 -9.966 1.00 50.44 182 ARG A C 1
ATOM 1370 O O . ARG A 1 182 ? 28.021 14.305 -9.401 1.00 50.44 182 ARG A O 1
ATOM 1377 N N . ARG A 1 183 ? 29.281 12.901 -10.618 1.00 41.72 183 ARG A N 1
ATOM 1378 C CA . ARG A 1 183 ? 30.340 13.873 -10.936 1.00 41.72 183 ARG A CA 1
ATOM 1379 C C . ARG A 1 183 ? 29.752 14.942 -11.858 1.00 41.72 183 ARG A C 1
ATOM 1381 O O . ARG A 1 183 ? 29.711 14.764 -13.068 1.00 41.72 183 ARG A O 1
ATOM 1388 N N . GLY A 1 184 ? 29.271 16.034 -11.272 1.00 43.53 184 GLY A N 1
ATOM 1389 C CA . GLY A 1 184 ? 28.536 17.041 -12.030 1.00 43.53 184 GLY A CA 1
ATOM 1390 C C . GLY A 1 184 ? 28.244 18.341 -11.292 1.00 43.53 184 GLY A C 1
ATOM 1391 O O . GLY A 1 184 ? 27.273 18.997 -11.623 1.00 43.53 184 GLY A O 1
ATOM 1392 N N . TYR A 1 185 ? 29.074 18.744 -10.329 1.00 35.12 185 TYR A N 1
ATOM 1393 C CA . TYR A 1 185 ? 29.165 20.148 -9.916 1.00 35.12 185 TYR A CA 1
ATOM 1394 C C . TYR A 1 185 ? 30.639 20.537 -9.839 1.00 35.12 185 TYR A C 1
ATOM 1396 O O . TYR A 1 185 ? 31.256 20.584 -8.774 1.00 35.12 185 TYR A O 1
ATOM 1404 N N . SER A 1 186 ? 31.228 20.805 -11.009 1.00 35.06 186 SER A N 1
ATOM 1405 C CA . SER A 1 186 ? 32.433 21.626 -11.070 1.00 35.06 186 SER A CA 1
ATOM 1406 C C . SER A 1 186 ? 32.036 23.012 -10.577 1.00 35.06 186 SER A C 1
ATOM 1408 O O . SER A 1 186 ? 31.389 23.773 -11.293 1.00 35.06 186 SER A O 1
ATOM 1410 N N . ARG A 1 187 ? 32.385 23.322 -9.325 1.00 34.53 187 ARG A N 1
ATOM 1411 C CA . ARG A 1 187 ? 32.383 24.694 -8.822 1.00 34.53 187 ARG A CA 1
ATOM 1412 C C . ARG A 1 187 ? 33.146 25.545 -9.834 1.00 34.53 187 ARG A C 1
ATOM 1414 O O . ARG A 1 187 ? 34.315 25.275 -10.099 1.00 34.53 187 ARG A O 1
ATOM 1421 N N . TYR A 1 188 ? 32.485 26.554 -10.392 1.00 35.94 188 TYR A N 1
ATOM 1422 C CA . TYR A 1 188 ? 33.180 27.690 -10.979 1.00 35.94 188 TYR A CA 1
ATOM 1423 C C . TYR A 1 188 ? 34.121 28.233 -9.899 1.00 35.94 188 TYR A C 1
ATOM 1425 O O . TYR A 1 188 ? 33.678 28.828 -8.918 1.00 35.94 188 TYR A O 1
ATOM 1433 N N . ALA A 1 189 ? 35.416 27.963 -10.040 1.00 37.69 189 ALA A N 1
ATOM 1434 C CA . ALA A 1 189 ? 36.433 28.744 -9.366 1.00 37.69 189 ALA A CA 1
ATOM 1435 C C . ALA A 1 189 ? 36.458 30.103 -10.080 1.00 37.69 189 ALA A C 1
ATOM 1437 O O . ALA A 1 189 ? 36.666 30.119 -11.297 1.00 37.69 189 ALA A O 1
ATOM 1438 N N . PRO A 1 190 ? 36.212 31.235 -9.398 1.00 38.88 190 PRO A N 1
ATOM 1439 C CA . PRO A 1 190 ? 36.449 32.523 -10.018 1.00 38.88 190 PRO A CA 1
ATOM 1440 C C . PRO A 1 190 ? 37.954 32.630 -10.270 1.00 38.88 190 PRO A C 1
ATOM 1442 O O . PRO A 1 190 ? 38.764 32.599 -9.341 1.00 38.88 190 PRO A O 1
ATOM 1445 N N . SER A 1 191 ? 38.326 32.690 -11.546 1.00 42.03 191 SER A N 1
ATOM 1446 C CA . SER A 1 191 ? 39.659 33.088 -11.972 1.00 42.03 191 SER A CA 1
ATOM 1447 C C . SER A 1 191 ? 39.940 34.471 -11.402 1.00 42.03 191 SER A C 1
ATOM 1449 O O . SER A 1 191 ? 39.161 35.399 -11.625 1.00 42.03 191 SER A O 1
ATOM 1451 N N . GLY A 1 192 ? 41.030 34.577 -10.647 1.00 43.06 192 GLY A N 1
ATOM 1452 C CA . GLY A 1 192 ? 41.510 35.843 -10.125 1.00 43.06 192 GLY A CA 1
ATOM 1453 C C . GLY A 1 192 ? 41.765 36.862 -11.234 1.00 43.06 192 GLY A C 1
ATOM 1454 O O . GLY A 1 192 ? 42.160 36.514 -12.349 1.00 43.06 192 GLY A O 1
ATOM 1455 N N . SER A 1 193 ? 41.553 38.118 -10.868 1.00 44.47 193 SER A N 1
ATOM 1456 C CA . SER A 1 193 ? 42.111 39.307 -11.504 1.00 44.47 193 SER A CA 1
ATOM 1457 C C . SER A 1 193 ? 42.699 40.176 -10.409 1.00 44.47 193 SER A C 1
ATOM 1459 O O . SER A 1 193 ? 41.943 40.405 -9.434 1.00 44.47 193 SER A O 1
#